Protein AF-A0A9N9KXR9-F1 (afdb_monomer_lite)

InterPro domains:
  IPR001754 Orotidine 5'-phosphate decarboxylase domain [PF00215] (67-258)
  IPR011060 Ribulose-phosphate binding barrel [SSF51366] (65-223)
  IPR013785 Aldolase-type TIM barrel [G3DSA:3.20.20.70] (59-264)
  IPR014732 Orotidine 5'-phosphate decarboxylase [PTHR32119] (66-262)
  IPR018089 Orotidine 5'-phosphate decarboxylase, active site [PS00156] (82-95)

Sequence (272 aa):
MNDNRYSKRQKPTKVAQFLCNRRNIGSKITTKSWKANTQASNICDVRLYVPSPRIVLSWIGFPHTGTGAKLAAITHRHHLLIFEDRKFADIGFTVQLQYAGGDYRIVQWAHIINVHVLPGPDVIRALKETADSWKNSGGSKTVENITPEPSMAHIAEPPSERAALLLAQMSSSGNFLDAAYTKKCVPIGRKYRDFVMGFIALEPQNSEPDDSFLVMTPGCSLTPEESLDKSEVVPGMNDALGQQYVSPQELILRGCDISLLGQEFAMLRTLE

Foldseek 3Di:
DPDPPPPDLDDFALQLVLVVVLPPDPDDDDDDDDDDDDDDPFWDFQQEFADAVVPVPDFALDLQPTPLNVLQQVCQQVVHAYEHAPAAEDAQVVLLCVCCHDSCRVLQHHQEYEYECNVHLNNVVSNQVSNVVCVVVVHVPSNVPDDHDPVCVPRDGRDSHHAYAYAQDAQFPPDPNDPVNNVVVLVSCVVPSNHHQAYADLADPDDDPSDDHAYEYEQEEDQLSPDPVSDPDHAQDQDPRRGHHHYPVVSVVRVHAKYDYPSGGIIGGGDD

Radius of gyration: 19.01 Å; chains: 1; bounding box: 52×54×51 Å

Organism: NCBI:txid746836

Secondary structure (DSSP, 8-state):
--------PPPPPHHHHHHHHGGG-------S-----------EEE-EE---TTT-TT----TTTSHHHHHHHHHHHHT-EEEEEEEE-S-HHHHHHHHHSTTT-GGGT-SEEEE--TT-THHHHHHHHHHHHHHHTTTTTTTTT-PPPGGGTTSPPPPS--EEEEE---SBTT-S--HHHHHHHHHHHHHTTTTEEEEE-SS----STT---EEEEEEE---TTT-TT--S--TT-B-TTSBB-B-HHHHHHHT-SEEEETTTEEEEPPP-

pLDDT: mean 75.49, std 21.9, range [23.75, 98.5]

Structure (mmCIF, N/CA/C/O backbone):
data_AF-A0A9N9KXR9-F1
#
_entry.id   AF-A0A9N9KXR9-F1
#
loop_
_atom_site.group_PDB
_atom_site.id
_atom_site.type_symbol
_atom_site.label_atom_id
_atom_site.label_alt_id
_atom_site.label_comp_id
_atom_site.label_asym_id
_atom_site.label_entity_id
_atom_site.label_seq_id
_atom_site.pdbx_PDB_ins_code
_atom_site.Cartn_x
_atom_site.Cartn_y
_atom_site.Cartn_z
_atom_site.occupancy
_atom_site.B_iso_or_equiv
_atom_site.auth_seq_id
_atom_site.auth_comp_id
_atom_site.auth_asym_id
_atom_site.auth_atom_id
_atom_site.pdbx_PDB_model_num
ATOM 1 N N . MET A 1 1 ? -27.588 -33.779 -9.909 1.00 33.28 1 MET A N 1
ATOM 2 C CA . MET A 1 1 ? -26.384 -33.082 -10.408 1.00 33.28 1 MET A CA 1
ATOM 3 C C . MET A 1 1 ? -25.814 -32.288 -9.246 1.00 33.28 1 MET A C 1
ATOM 5 O O . MET A 1 1 ? -26.412 -31.295 -8.862 1.00 33.28 1 MET A O 1
ATOM 9 N N . ASN A 1 2 ? -24.754 -32.802 -8.613 1.00 29.12 2 ASN A N 1
ATOM 10 C CA . ASN A 1 2 ? -24.060 -32.115 -7.522 1.00 29.12 2 ASN A CA 1
ATOM 11 C C . ASN A 1 2 ? -23.331 -30.910 -8.107 1.00 29.12 2 ASN A C 1
ATOM 13 O O . ASN A 1 2 ? -22.310 -31.051 -8.777 1.00 29.12 2 ASN A O 1
ATOM 17 N N . ASP A 1 3 ? -23.913 -29.740 -7.892 1.00 31.48 3 ASP A N 1
ATOM 18 C CA . ASP A 1 3 ? -23.381 -28.476 -8.354 1.00 31.48 3 ASP A CA 1
ATOM 19 C C . ASP A 1 3 ? -22.222 -28.077 -7.438 1.00 31.48 3 ASP A C 1
ATOM 21 O O . ASP A 1 3 ? -22.405 -27.616 -6.310 1.00 31.48 3 ASP A O 1
ATOM 25 N N . ASN A 1 4 ? -21.008 -28.359 -7.904 1.00 31.89 4 ASN A N 1
ATOM 26 C CA . ASN A 1 4 ? -19.744 -28.109 -7.225 1.00 31.89 4 ASN A CA 1
ATOM 27 C C . ASN A 1 4 ? -19.425 -26.597 -7.247 1.00 31.89 4 ASN A C 1
ATOM 29 O O . ASN A 1 4 ? -18.419 -26.158 -7.802 1.00 31.89 4 ASN A O 1
ATOM 33 N N . ARG A 1 5 ? -20.326 -25.786 -6.676 1.00 30.73 5 ARG A N 1
ATOM 34 C CA . ARG A 1 5 ? -20.280 -24.314 -6.650 1.00 30.73 5 ARG A CA 1
ATOM 35 C C . ARG A 1 5 ? -19.343 -23.730 -5.590 1.00 30.73 5 ARG A C 1
ATOM 37 O O . ARG A 1 5 ? -19.213 -22.513 -5.510 1.00 30.73 5 ARG A O 1
ATOM 44 N N . TYR A 1 6 ? -18.590 -24.558 -4.862 1.00 33.91 6 TYR A N 1
ATOM 45 C CA . TYR A 1 6 ? -17.398 -24.117 -4.123 1.00 33.91 6 TYR A CA 1
ATOM 46 C C . TYR A 1 6 ? -16.217 -23.909 -5.089 1.00 33.91 6 TYR A C 1
ATOM 48 O O . TYR A 1 6 ? -15.132 -24.475 -4.955 1.00 33.91 6 TYR A O 1
ATOM 56 N N . SER A 1 7 ? -16.450 -23.091 -6.113 1.00 36.97 7 SER A N 1
ATOM 57 C CA . SER A 1 7 ? -15.444 -22.623 -7.053 1.00 36.97 7 SER A CA 1
ATOM 58 C C . SER A 1 7 ? -14.455 -21.725 -6.308 1.00 36.97 7 SER A C 1
ATOM 60 O O . SER A 1 7 ? -14.731 -20.555 -6.067 1.00 36.97 7 SER A O 1
ATOM 62 N N . LYS A 1 8 ? -13.316 -22.309 -5.918 1.00 43.66 8 LYS A N 1
ATOM 63 C CA . LYS A 1 8 ? -12.005 -21.671 -5.701 1.00 43.66 8 LYS A CA 1
ATOM 64 C C . LYS A 1 8 ? -12.072 -20.196 -5.269 1.00 43.66 8 LYS A C 1
ATOM 66 O O . LYS A 1 8 ? -11.848 -19.311 -6.092 1.00 43.66 8 LYS A O 1
ATOM 71 N N . ARG A 1 9 ? -12.283 -19.924 -3.972 1.00 53.69 9 ARG A N 1
ATOM 72 C CA . ARG A 1 9 ? -11.920 -18.612 -3.402 1.00 53.69 9 ARG A CA 1
ATOM 73 C C . ARG A 1 9 ? -10.486 -18.295 -3.833 1.00 53.69 9 ARG A C 1
ATOM 75 O O . ARG A 1 9 ? -9.580 -19.098 -3.581 1.00 53.69 9 ARG A O 1
ATOM 82 N N . GLN A 1 10 ? -10.289 -17.181 -4.536 1.00 58.97 10 GLN A N 1
ATOM 83 C CA . GLN A 1 10 ? -8.954 -16.756 -4.936 1.00 58.97 10 GLN A CA 1
ATOM 84 C C . GLN A 1 10 ? -8.157 -16.485 -3.660 1.00 58.97 10 GLN A C 1
ATOM 86 O O . GLN A 1 10 ? -8.618 -15.782 -2.766 1.00 58.97 10 GLN A O 1
ATOM 91 N N . LYS A 1 11 ? -6.998 -17.133 -3.529 1.00 68.69 11 LYS A N 1
ATOM 92 C CA . LYS A 1 11 ? -6.201 -17.037 -2.305 1.00 68.69 11 LYS A CA 1
ATOM 93 C C . LYS A 1 11 ? -5.633 -15.612 -2.172 1.00 68.69 11 LYS A C 1
ATOM 95 O O . LYS A 1 11 ? -5.253 -15.052 -3.203 1.00 68.69 11 LYS A O 1
ATOM 100 N N . PRO A 1 12 ? -5.506 -15.062 -0.946 1.00 80.19 12 PRO A N 1
ATOM 101 C CA . PRO A 1 12 ? -4.832 -13.783 -0.718 1.00 80.19 12 PRO A CA 1
ATOM 102 C C . PRO A 1 12 ? -3.423 -13.778 -1.320 1.00 80.19 12 PRO A C 1
ATOM 104 O O . PRO A 1 12 ? -2.837 -14.848 -1.522 1.00 80.19 12 PRO A O 1
ATOM 107 N N . THR A 1 13 ? -2.841 -12.601 -1.556 1.00 84.31 13 THR A N 1
ATOM 108 C CA . THR A 1 13 ? -1.445 -12.510 -2.018 1.00 84.31 13 THR A CA 1
ATOM 109 C C . THR A 1 13 ? -0.512 -13.245 -1.051 1.00 84.31 13 THR A C 1
ATOM 111 O O . THR A 1 13 ? -0.788 -13.345 0.145 1.00 84.31 13 THR A O 1
ATOM 114 N N . LYS A 1 14 ? 0.625 -13.760 -1.530 1.00 87.12 14 LYS A N 1
ATOM 115 C CA . LYS A 1 14 ? 1.598 -14.434 -0.648 1.00 87.12 14 LYS A CA 1
ATOM 116 C C . LYS A 1 14 ? 2.099 -13.524 0.477 1.00 87.12 14 LYS A C 1
ATOM 118 O O . LYS A 1 14 ? 2.344 -14.001 1.578 1.00 87.12 14 LYS A O 1
ATOM 123 N N . VAL A 1 15 ? 2.192 -12.221 0.211 1.00 87.00 15 VAL A N 1
ATOM 124 C CA . VAL A 1 15 ? 2.543 -11.207 1.212 1.00 87.00 15 VAL A CA 1
ATOM 125 C C . VAL A 1 15 ? 1.454 -11.101 2.290 1.00 87.00 15 VAL A C 1
ATOM 127 O O . VAL A 1 15 ? 1.770 -11.140 3.476 1.00 87.00 15 VAL A O 1
ATOM 130 N N . ALA A 1 16 ? 0.170 -11.072 1.908 1.00 84.44 16 ALA A N 1
ATOM 131 C CA . ALA A 1 16 ? -0.942 -11.114 2.862 1.00 84.44 16 ALA A CA 1
ATOM 132 C C . ALA A 1 16 ? -0.975 -12.429 3.655 1.00 84.44 16 ALA A C 1
ATOM 134 O O . ALA A 1 16 ? -1.121 -12.419 4.872 1.00 84.44 16 ALA A O 1
ATOM 135 N N . GLN A 1 17 ? -0.775 -13.567 2.985 1.00 81.94 17 GLN A N 1
ATOM 136 C CA . GLN A 1 17 ? -0.701 -14.871 3.645 1.00 81.94 17 GLN A CA 1
ATOM 137 C C . GLN A 1 17 ? 0.439 -14.925 4.661 1.00 81.94 17 GLN A C 1
ATOM 139 O O . GLN A 1 17 ? 0.252 -15.475 5.738 1.00 81.94 17 GLN A O 1
ATOM 144 N N . PHE A 1 18 ? 1.602 -14.346 4.352 1.00 80.69 18 PHE A N 1
ATOM 145 C CA . PHE A 1 18 ? 2.726 -14.278 5.283 1.00 80.69 18 PHE A CA 1
ATOM 146 C C . PHE A 1 18 ? 2.371 -13.498 6.554 1.00 80.69 18 PHE A C 1
ATOM 148 O O . PHE A 1 18 ? 2.666 -13.967 7.654 1.00 80.69 18 PHE A O 1
ATOM 155 N N . LEU A 1 19 ? 1.679 -12.360 6.415 1.00 76.31 19 LEU A N 1
ATOM 156 C CA . LEU A 1 19 ? 1.159 -11.602 7.558 1.00 76.31 19 LEU A CA 1
ATOM 157 C C . LEU A 1 19 ? 0.150 -12.421 8.375 1.00 76.31 19 LEU A C 1
ATOM 159 O O . LEU A 1 19 ? 0.229 -12.445 9.599 1.00 76.31 19 LEU A O 1
ATOM 163 N N . CYS A 1 20 ? -0.766 -13.137 7.717 1.00 71.44 20 CYS A N 1
ATOM 164 C CA . CYS A 1 20 ? -1.812 -13.904 8.398 1.00 71.44 20 CYS A CA 1
ATOM 165 C C . CYS A 1 20 ? -1.325 -15.231 9.014 1.00 71.44 20 CYS A C 1
ATOM 167 O O . CYS A 1 20 ? -1.850 -15.654 10.041 1.00 71.44 20 CYS A O 1
ATOM 169 N N . ASN A 1 21 ? -0.347 -15.914 8.414 1.00 64.06 21 ASN A N 1
ATOM 170 C CA . ASN A 1 21 ? 0.103 -17.250 8.838 1.00 64.06 21 ASN A CA 1
ATOM 171 C C . ASN A 1 21 ? 1.007 -17.221 10.082 1.00 64.06 21 ASN A C 1
ATOM 173 O O . ASN A 1 21 ? 1.241 -18.256 10.702 1.00 64.06 21 ASN A O 1
ATOM 177 N N . ARG A 1 22 ? 1.480 -16.041 10.495 1.00 56.81 22 ARG A N 1
ATOM 178 C CA . ARG A 1 22 ? 2.256 -15.834 11.731 1.00 56.81 22 ARG A CA 1
ATOM 179 C C . ARG A 1 22 ? 1.450 -15.994 13.025 1.00 56.81 22 ARG A C 1
ATOM 181 O O . ARG A 1 22 ? 2.042 -15.936 14.097 1.00 56.81 22 ARG A O 1
ATOM 188 N N . ARG A 1 23 ? 0.154 -16.312 12.922 1.00 49.25 23 ARG A N 1
ATOM 189 C CA . ARG A 1 23 ? -0.760 -16.703 14.014 1.00 49.25 23 ARG A CA 1
ATOM 190 C C . ARG A 1 23 ? -0.261 -17.838 14.929 1.00 49.25 23 ARG A C 1
ATOM 192 O O . ARG A 1 23 ? -0.865 -18.045 15.968 1.00 49.25 23 ARG A O 1
ATOM 199 N N . ASN A 1 24 ? 0.805 -18.566 14.572 1.00 30.12 24 ASN A N 1
ATOM 200 C CA . ASN A 1 24 ? 1.243 -19.778 15.285 1.00 30.12 24 ASN A CA 1
ATOM 201 C C . ASN A 1 24 ? 2.694 -19.787 15.803 1.00 30.12 24 ASN A C 1
ATOM 203 O O . ASN A 1 24 ? 3.174 -20.842 16.211 1.00 30.12 24 ASN A O 1
ATOM 207 N N . ILE A 1 25 ? 3.412 -18.658 15.838 1.00 30.09 25 ILE A N 1
ATOM 208 C CA . ILE A 1 25 ? 4.734 -18.623 16.492 1.00 30.09 25 ILE A CA 1
ATOM 209 C C . ILE A 1 25 ? 4.581 -18.010 17.882 1.00 30.09 25 ILE A C 1
ATOM 211 O O . ILE A 1 25 ? 4.810 -16.824 18.111 1.00 30.09 25 ILE A O 1
ATOM 215 N N . GLY A 1 26 ? 4.193 -18.859 18.831 1.00 29.39 26 GLY A N 1
ATOM 216 C CA . GLY A 1 26 ? 4.453 -18.606 20.237 1.00 29.39 26 GLY A CA 1
ATOM 217 C C . GLY A 1 26 ? 5.958 -18.637 20.479 1.00 29.39 26 GLY A C 1
ATOM 218 O O . GLY A 1 26 ? 6.524 -19.701 20.689 1.00 29.39 26 GLY A O 1
ATOM 219 N N . SER A 1 27 ? 6.623 -17.484 20.460 1.00 24.58 27 SER A N 1
ATOM 220 C CA . SER A 1 27 ? 7.938 -17.341 21.091 1.00 24.58 27 SER A CA 1
ATOM 221 C C . SER A 1 27 ? 8.307 -15.876 21.290 1.00 24.58 27 SER A C 1
ATOM 223 O O . SER A 1 27 ? 8.459 -15.124 20.330 1.00 24.58 27 SER A O 1
ATOM 225 N N . LYS A 1 28 ? 8.481 -15.526 22.570 1.00 26.66 28 LYS A N 1
ATOM 226 C CA . LYS A 1 28 ? 9.174 -14.354 23.120 1.00 26.66 28 LYS A CA 1
ATOM 227 C C . LYS A 1 28 ? 10.091 -13.655 22.116 1.00 26.66 28 LYS A C 1
ATOM 229 O O . LYS A 1 28 ? 11.198 -14.111 21.843 1.00 26.66 28 LYS A O 1
ATOM 234 N N . ILE A 1 29 ? 9.668 -12.479 21.682 1.00 27.25 29 ILE A N 1
ATOM 235 C CA . ILE A 1 29 ? 10.565 -11.465 21.154 1.00 27.25 29 ILE A CA 1
ATOM 236 C C . ILE A 1 29 ? 10.857 -10.524 22.314 1.00 27.25 29 ILE A C 1
ATOM 238 O O . ILE A 1 29 ? 10.040 -9.704 22.712 1.00 27.25 29 ILE A O 1
ATOM 242 N N . THR A 1 30 ? 12.029 -10.707 22.907 1.00 23.75 30 THR A N 1
ATOM 243 C CA . THR A 1 30 ? 12.622 -9.740 23.820 1.00 23.75 30 THR A CA 1
ATOM 244 C C . THR A 1 30 ? 13.102 -8.539 23.012 1.00 23.75 30 THR A C 1
ATOM 246 O O . THR A 1 30 ? 14.185 -8.578 22.431 1.00 23.75 30 THR A O 1
ATOM 249 N N . THR A 1 31 ? 12.339 -7.455 23.011 1.00 25.94 31 THR A N 1
ATOM 250 C CA . THR A 1 31 ? 12.925 -6.114 23.043 1.00 25.94 31 THR A CA 1
ATOM 251 C C . THR A 1 31 ? 12.955 -5.700 24.511 1.00 25.94 31 THR A C 1
ATOM 253 O O . THR A 1 31 ? 11.987 -5.868 25.254 1.00 25.94 31 THR A O 1
ATOM 256 N N . LYS A 1 32 ? 14.128 -5.287 25.003 1.00 24.00 32 LYS A N 1
ATOM 257 C CA . LYS A 1 32 ? 14.244 -4.740 26.358 1.00 24.00 32 LYS A CA 1
ATOM 258 C C . LYS A 1 32 ? 13.253 -3.571 26.478 1.00 24.00 32 LYS A C 1
ATOM 260 O O . LYS A 1 32 ? 13.214 -2.734 25.587 1.00 24.00 32 LYS A O 1
ATOM 265 N N . SER A 1 33 ? 12.509 -3.597 27.589 1.00 25.33 33 SER A N 1
ATOM 266 C CA . SER A 1 33 ? 11.475 -2.674 28.089 1.00 25.33 33 SER A CA 1
ATOM 267 C C . SER A 1 33 ? 10.096 -2.672 27.409 1.00 25.33 33 SER A C 1
ATOM 269 O O . SER A 1 33 ? 9.738 -1.725 26.725 1.00 25.33 33 SER A O 1
ATOM 271 N N . TRP A 1 34 ? 9.259 -3.653 27.773 1.00 27.83 34 TRP A N 1
ATOM 272 C CA . TRP A 1 34 ? 7.837 -3.416 28.063 1.00 27.83 34 TRP A CA 1
ATOM 273 C C . TRP A 1 34 ? 7.504 -4.093 29.405 1.00 27.83 34 TRP A C 1
ATOM 275 O O . TRP A 1 34 ? 7.413 -5.315 29.514 1.00 27.83 34 TRP A O 1
ATOM 285 N N . LYS A 1 35 ? 7.439 -3.293 30.472 1.00 25.34 35 LYS A N 1
ATOM 286 C CA . LYS A 1 35 ? 6.770 -3.641 31.731 1.00 25.34 35 LYS A CA 1
ATOM 287 C C . LYS A 1 35 ? 5.792 -2.509 32.013 1.00 25.34 35 LYS A C 1
ATOM 289 O O . LYS A 1 35 ? 6.131 -1.567 32.720 1.00 25.34 35 LYS A O 1
ATOM 294 N N . ALA A 1 36 ? 4.600 -2.618 31.450 1.00 26.41 36 ALA A N 1
ATOM 295 C CA . ALA A 1 36 ? 3.418 -1.960 31.970 1.00 26.41 36 ALA A CA 1
ATOM 296 C C . ALA A 1 36 ? 2.324 -3.025 32.054 1.00 26.41 36 ALA A C 1
ATOM 298 O O . ALA A 1 36 ? 2.195 -3.903 31.207 1.00 26.41 36 ALA A O 1
ATOM 299 N N . ASN A 1 37 ? 1.679 -3.039 33.202 1.00 28.22 37 ASN A N 1
ATOM 300 C CA . ASN A 1 37 ? 0.953 -4.151 33.768 1.00 28.22 37 ASN A CA 1
ATOM 301 C C . ASN A 1 37 ? -0.518 -4.051 33.352 1.00 28.22 37 ASN A C 1
ATOM 303 O O . ASN A 1 37 ? -1.258 -3.365 34.041 1.00 28.22 37 ASN A O 1
ATOM 307 N N . THR A 1 38 ? -0.942 -4.714 32.273 1.00 26.80 38 THR A N 1
ATOM 308 C CA . THR A 1 38 ? -2.368 -4.951 31.971 1.00 26.80 38 THR A CA 1
ATOM 309 C C . THR A 1 38 ? -2.540 -6.103 30.975 1.00 26.80 38 THR A C 1
ATOM 311 O O . THR A 1 38 ? -1.747 -6.305 30.060 1.00 26.80 38 THR A O 1
ATOM 314 N N . GLN A 1 39 ? -3.576 -6.907 31.203 1.00 27.64 39 GLN A N 1
ATOM 315 C CA . GLN A 1 39 ? -3.948 -8.115 30.466 1.00 27.64 39 GLN A CA 1
ATOM 316 C C . GLN A 1 39 ? -4.241 -7.848 28.974 1.00 27.64 39 GLN A C 1
ATOM 318 O O . GLN A 1 39 ? -5.386 -7.636 28.594 1.00 27.64 39 GLN A O 1
ATOM 323 N N . ALA A 1 40 ? -3.228 -7.923 28.112 1.00 31.33 40 ALA A N 1
ATOM 324 C CA . ALA A 1 40 ? -3.404 -8.020 26.661 1.00 31.33 40 ALA A CA 1
ATOM 325 C C . ALA A 1 40 ? -2.569 -9.192 26.124 1.00 31.33 40 ALA A C 1
ATOM 327 O O . ALA A 1 40 ? -1.539 -9.020 25.481 1.00 31.33 40 ALA A O 1
ATOM 328 N N . SER A 1 41 ? -3.001 -10.418 26.423 1.00 27.64 41 SER A N 1
ATOM 329 C CA . SER A 1 41 ? -2.358 -11.659 25.958 1.00 27.64 41 SER A CA 1
ATOM 330 C C . SER A 1 41 ? -2.500 -11.911 24.448 1.00 27.64 41 SER A C 1
ATOM 332 O O . SER A 1 41 ? -1.951 -12.888 23.946 1.00 27.64 41 SER A O 1
ATOM 334 N N . ASN A 1 42 ? -3.209 -11.038 23.726 1.00 30.97 42 ASN A N 1
ATOM 335 C CA . ASN A 1 42 ? -3.671 -11.263 22.358 1.00 30.97 42 ASN A CA 1
ATOM 336 C C . ASN A 1 42 ? -3.265 -10.101 21.428 1.00 30.97 42 ASN A C 1
ATOM 338 O O . ASN A 1 42 ? -4.101 -9.585 20.695 1.00 30.97 42 ASN A O 1
ATOM 342 N N . ILE A 1 43 ? -2.008 -9.650 21.438 1.00 35.97 43 ILE A N 1
ATOM 343 C CA . ILE A 1 43 ? -1.484 -8.720 20.418 1.00 35.97 43 ILE A CA 1
ATOM 344 C C . ILE A 1 43 ? -0.376 -9.441 19.649 1.00 35.97 43 ILE A C 1
ATOM 346 O O . ILE A 1 43 ? 0.641 -9.823 20.229 1.00 35.97 43 ILE A O 1
ATOM 350 N N . CYS A 1 44 ? -0.573 -9.649 18.345 1.00 36.06 44 CYS A N 1
ATOM 351 C CA . CYS A 1 44 ? 0.488 -10.123 17.462 1.00 36.06 44 CYS A CA 1
ATOM 352 C C . CYS A 1 44 ? 1.307 -8.928 16.961 1.00 36.06 44 CYS A C 1
ATOM 354 O O . CYS A 1 44 ? 0.794 -8.046 16.275 1.00 36.06 44 CYS A O 1
ATOM 356 N N . ASP A 1 45 ? 2.597 -8.926 17.284 1.00 41.03 45 ASP A N 1
ATOM 357 C CA . ASP A 1 45 ? 3.560 -7.951 16.779 1.00 41.03 45 ASP A CA 1
ATOM 358 C C . ASP A 1 45 ? 3.865 -8.254 15.299 1.00 41.03 45 ASP A C 1
ATOM 360 O O . ASP A 1 45 ? 4.581 -9.210 14.972 1.00 41.03 45 ASP A O 1
ATOM 364 N N . VAL A 1 46 ? 3.285 -7.477 14.375 1.00 46.50 46 VAL A N 1
ATOM 365 C CA . VAL A 1 46 ? 3.797 -7.432 13.001 1.00 46.50 46 VAL A CA 1
ATOM 366 C C . VAL A 1 46 ? 4.935 -6.458 13.014 1.00 46.50 46 VAL A C 1
ATOM 368 O O . VAL A 1 46 ? 4.730 -5.249 12.996 1.00 46.50 46 VAL A O 1
ATOM 371 N N . ARG A 1 47 ? 6.151 -6.982 12.930 1.00 52.12 47 ARG A N 1
ATOM 372 C CA . ARG A 1 47 ? 7.298 -6.113 12.711 1.00 52.12 47 ARG A CA 1
ATOM 373 C C . ARG A 1 47 ? 7.335 -5.744 11.227 1.00 52.12 47 ARG A C 1
ATOM 375 O O . ARG A 1 47 ? 8.020 -6.360 10.408 1.00 52.12 47 ARG A O 1
ATOM 382 N N . LEU A 1 48 ? 6.467 -4.798 10.894 1.00 52.06 48 LEU A N 1
ATOM 383 C CA . LEU A 1 48 ? 6.426 -4.070 9.648 1.00 52.06 48 LEU A CA 1
ATOM 384 C C . LEU A 1 48 ? 7.348 -2.875 9.822 1.00 52.06 48 LEU A C 1
ATOM 386 O O . LEU A 1 48 ? 7.082 -2.010 10.649 1.00 52.06 48 LEU A O 1
ATOM 390 N N . TYR A 1 49 ? 8.437 -2.837 9.066 1.00 56.84 49 TYR A N 1
ATOM 391 C CA . TYR A 1 49 ? 9.270 -1.643 9.044 1.00 56.84 49 TYR A CA 1
ATOM 392 C C . TYR A 1 49 ? 8.705 -0.689 7.996 1.00 56.84 49 TYR A C 1
ATOM 394 O O . TYR A 1 49 ? 8.577 -1.082 6.832 1.00 56.84 49 TYR A O 1
ATOM 402 N N . VAL A 1 50 ? 8.361 0.530 8.416 1.00 53.56 50 VAL A N 1
ATOM 403 C CA . VAL A 1 50 ? 7.846 1.591 7.541 1.00 53.56 50 VAL A CA 1
ATOM 404 C C . VAL A 1 50 ? 8.901 2.686 7.392 1.00 53.56 50 VAL A C 1
ATOM 406 O O . VAL A 1 50 ? 8.803 3.739 8.014 1.00 53.56 50 VAL A O 1
ATOM 409 N N . PRO A 1 51 ? 9.978 2.464 6.620 1.00 53.44 51 PRO A N 1
ATOM 410 C CA . PRO A 1 51 ? 10.886 3.555 6.322 1.00 53.44 51 PRO A CA 1
ATOM 411 C C . PRO A 1 51 ? 10.173 4.568 5.428 1.00 53.44 51 PRO A C 1
ATOM 413 O O . PRO A 1 51 ? 9.393 4.202 4.557 1.00 53.44 51 PRO A O 1
ATOM 416 N N . SER A 1 52 ? 10.506 5.843 5.595 1.00 54.19 52 SER A N 1
ATOM 417 C CA . SER A 1 52 ? 10.341 6.828 4.531 1.00 54.19 52 SER A CA 1
ATOM 418 C C . SER A 1 52 ? 11.739 7.247 4.084 1.00 54.19 52 SER A C 1
ATOM 420 O O . SER A 1 52 ? 12.372 8.089 4.726 1.00 54.19 52 SER A O 1
ATOM 422 N N . PRO A 1 53 ? 12.286 6.668 3.003 1.00 55.00 53 PRO A N 1
ATOM 423 C CA . PRO A 1 53 ? 13.652 6.925 2.565 1.00 55.00 53 PRO A CA 1
ATOM 424 C C . PRO A 1 53 ? 13.852 8.378 2.111 1.00 55.00 53 PRO A C 1
ATOM 426 O O . PRO A 1 53 ? 14.984 8.843 2.035 1.00 55.00 53 PRO A O 1
ATOM 429 N N . ARG A 1 54 ? 12.762 9.123 1.869 1.00 55.53 54 ARG A N 1
ATOM 430 C CA . ARG A 1 54 ? 12.792 10.579 1.650 1.00 55.53 54 ARG A CA 1
ATOM 431 C C . ARG A 1 54 ? 13.160 11.375 2.905 1.00 55.53 54 ARG A C 1
ATOM 433 O O . ARG A 1 54 ? 13.665 12.481 2.771 1.00 55.53 54 ARG A O 1
ATOM 440 N N . ILE A 1 55 ? 12.904 10.832 4.093 1.00 59.09 55 ILE A N 1
ATOM 441 C CA . ILE A 1 55 ? 13.206 11.466 5.386 1.00 59.09 55 ILE A CA 1
ATOM 442 C C . ILE A 1 55 ? 14.581 11.005 5.906 1.00 59.09 55 ILE A C 1
ATOM 444 O O . ILE A 1 55 ? 15.222 11.695 6.697 1.00 59.09 55 ILE A O 1
ATOM 448 N N . VAL A 1 56 ? 15.096 9.873 5.409 1.00 63.16 56 VAL A N 1
ATOM 449 C CA . VAL A 1 56 ? 16.440 9.381 5.740 1.00 63.16 56 VAL A CA 1
ATOM 450 C C . VAL A 1 56 ? 17.502 10.242 5.046 1.00 63.16 56 VAL A C 1
ATOM 452 O O . VAL A 1 56 ? 17.859 10.010 3.892 1.00 63.16 56 VAL A O 1
ATOM 455 N N . LEU A 1 57 ? 18.052 11.213 5.781 1.00 60.56 57 LEU A N 1
ATOM 456 C CA . LEU A 1 57 ? 19.079 12.154 5.301 1.00 60.56 57 LEU A CA 1
ATOM 457 C C . LEU A 1 57 ? 20.349 11.477 4.750 1.00 60.56 57 LEU A C 1
ATOM 459 O O . LEU A 1 57 ? 21.067 12.071 3.953 1.00 60.56 57 LEU A O 1
ATOM 463 N N . SER A 1 58 ? 20.634 10.239 5.160 1.00 77.25 58 SER A N 1
ATOM 464 C CA . SER A 1 58 ? 21.829 9.472 4.786 1.00 77.25 58 SER A CA 1
ATOM 465 C C . SER A 1 58 ? 21.509 8.226 3.948 1.00 77.25 58 SER A C 1
ATOM 467 O O . SER A 1 58 ? 22.151 7.182 4.097 1.00 77.25 58 SER A O 1
ATOM 469 N N . TRP A 1 59 ? 20.504 8.296 3.064 1.00 80.88 59 TRP A N 1
ATOM 470 C CA . TRP A 1 59 ? 20.193 7.182 2.164 1.00 80.88 59 TRP A CA 1
ATOM 471 C C . TRP A 1 59 ? 21.346 6.907 1.190 1.00 80.88 59 TRP A C 1
ATOM 473 O O . TRP A 1 59 ? 21.726 7.757 0.388 1.00 80.88 59 TRP A O 1
ATOM 483 N N . ILE A 1 60 ? 21.877 5.682 1.220 1.00 83.94 60 ILE A N 1
ATOM 484 C CA . ILE A 1 60 ? 22.938 5.245 0.314 1.00 83.94 60 ILE A CA 1
ATOM 485 C C . ILE A 1 60 ? 22.312 4.421 -0.810 1.00 83.94 60 ILE A C 1
ATOM 487 O O . ILE A 1 60 ? 21.863 3.294 -0.592 1.00 83.94 60 ILE A O 1
ATOM 491 N N . GLY A 1 61 ? 22.333 4.966 -2.024 1.00 81.94 61 GLY A N 1
ATOM 492 C CA . GLY A 1 61 ? 21.713 4.394 -3.218 1.00 81.94 61 GLY A CA 1
ATOM 493 C C . GLY A 1 61 ? 22.541 3.337 -3.954 1.00 81.94 61 GLY A C 1
ATOM 494 O O . GLY A 1 61 ? 22.398 3.222 -5.169 1.00 81.94 61 GLY A O 1
ATOM 495 N N . PHE A 1 62 ? 23.385 2.537 -3.291 1.00 82.31 62 PHE A N 1
ATOM 496 C CA . PHE A 1 62 ? 24.094 1.421 -3.947 1.00 82.31 62 PHE A CA 1
ATOM 497 C C . PHE A 1 62 ? 23.239 0.134 -3.964 1.00 82.31 62 PHE A C 1
ATOM 499 O O . PHE A 1 62 ? 22.738 -0.256 -2.910 1.00 82.31 62 PHE A O 1
ATOM 506 N N . PRO A 1 63 ? 23.065 -0.566 -5.107 1.00 78.06 63 PRO A N 1
ATOM 507 C CA . PRO A 1 63 ? 22.120 -1.691 -5.216 1.00 78.06 63 PRO A CA 1
ATOM 508 C C . PRO A 1 63 ? 22.388 -2.869 -4.274 1.00 78.06 63 PRO A C 1
ATOM 510 O O . PRO A 1 63 ? 21.450 -3.508 -3.814 1.00 78.06 63 PRO A O 1
ATOM 513 N N . HIS A 1 64 ? 23.659 -3.152 -3.982 1.00 79.25 64 HIS A N 1
ATOM 514 C CA . HIS A 1 64 ? 24.061 -4.334 -3.209 1.00 79.25 64 HIS A CA 1
ATOM 515 C C . HIS A 1 64 ? 24.579 -4.004 -1.806 1.00 79.25 64 HIS A C 1
ATOM 517 O O . HIS A 1 64 ? 24.589 -4.863 -0.932 1.00 79.25 64 HIS A O 1
ATOM 523 N N . THR A 1 65 ? 25.007 -2.763 -1.578 1.00 80.75 65 THR A N 1
ATOM 524 C CA . THR A 1 65 ? 25.670 -2.334 -0.334 1.00 80.75 65 THR A CA 1
ATOM 525 C C . THR A 1 65 ? 25.002 -1.124 0.318 1.00 80.75 65 THR A C 1
ATOM 527 O O . THR A 1 65 ? 25.384 -0.718 1.418 1.00 80.75 65 THR A O 1
ATOM 530 N N . GLY A 1 66 ? 24.009 -0.539 -0.352 1.00 82.50 66 GLY A N 1
ATOM 531 C CA . GLY A 1 66 ? 23.277 0.633 0.102 1.00 82.50 66 GLY A CA 1
ATOM 532 C C . GLY A 1 66 ? 22.241 0.325 1.179 1.00 82.50 66 GLY A C 1
ATOM 533 O O . GLY A 1 66 ? 22.093 -0.811 1.636 1.00 82.50 66 GLY A O 1
ATOM 534 N N . THR A 1 67 ? 21.502 1.355 1.585 1.00 83.06 67 THR A N 1
ATOM 535 C CA . THR A 1 67 ? 20.534 1.269 2.687 1.00 83.06 67 THR A CA 1
ATOM 536 C C . THR A 1 67 ? 19.444 0.235 2.403 1.00 83.06 67 THR A C 1
ATOM 538 O O . THR A 1 67 ? 19.206 -0.631 3.240 1.00 83.06 67 THR A O 1
ATOM 541 N N . GLY A 1 68 ? 18.856 0.239 1.201 1.00 81.56 68 GLY A N 1
ATOM 542 C CA . GLY A 1 68 ? 17.828 -0.737 0.813 1.00 81.56 68 GLY A CA 1
ATOM 543 C C . GLY A 1 68 ? 18.309 -2.193 0.869 1.00 81.56 68 GLY A C 1
ATOM 544 O O . GLY A 1 68 ? 17.602 -3.056 1.382 1.00 81.56 68 GLY A O 1
ATOM 545 N N . ALA A 1 69 ? 19.543 -2.465 0.430 1.00 80.00 69 ALA A N 1
ATOM 546 C CA . ALA A 1 69 ? 20.127 -3.808 0.492 1.00 80.00 69 ALA A CA 1
ATOM 547 C C . ALA A 1 69 ? 20.333 -4.280 1.941 1.00 80.00 69 ALA A C 1
ATOM 549 O O . ALA A 1 69 ? 20.018 -5.421 2.282 1.00 80.00 69 ALA A O 1
ATOM 550 N N . LYS A 1 70 ? 20.810 -3.387 2.817 1.00 81.50 70 LYS A N 1
ATOM 551 C CA . LYS A 1 70 ? 20.966 -3.674 4.251 1.00 81.50 70 LYS A CA 1
ATOM 552 C C . LYS A 1 70 ? 19.619 -3.912 4.932 1.00 81.50 70 LYS A C 1
ATOM 554 O O . LYS A 1 70 ? 19.509 -4.845 5.722 1.00 81.50 70 LYS A O 1
ATOM 559 N N . LEU A 1 71 ? 18.599 -3.115 4.604 1.00 78.12 71 LEU A N 1
ATOM 560 C CA . LEU A 1 71 ? 17.237 -3.310 5.105 1.00 78.12 71 LEU A CA 1
ATOM 561 C C . LEU A 1 71 ? 16.688 -4.673 4.682 1.00 78.12 71 LEU A C 1
ATOM 563 O O . LEU A 1 71 ? 16.246 -5.430 5.540 1.00 78.12 71 LEU A O 1
ATOM 567 N N . ALA A 1 72 ? 16.810 -5.034 3.402 1.00 78.38 72 ALA A N 1
ATOM 568 C CA . ALA A 1 72 ? 16.394 -6.344 2.908 1.00 78.38 72 ALA A CA 1
ATOM 569 C C . ALA A 1 72 ? 17.095 -7.498 3.654 1.00 78.38 72 ALA A C 1
ATOM 571 O O . ALA A 1 72 ? 16.437 -8.455 4.059 1.00 78.38 72 ALA A O 1
ATOM 572 N N . ALA A 1 73 ? 18.402 -7.382 3.916 1.00 74.88 73 ALA A N 1
ATOM 573 C CA . ALA A 1 73 ? 19.161 -8.373 4.681 1.00 74.88 73 ALA A CA 1
ATOM 574 C C . ALA A 1 73 ? 18.692 -8.499 6.145 1.00 74.88 73 ALA A C 1
ATOM 576 O O . ALA A 1 73 ? 18.530 -9.610 6.652 1.00 74.88 73 ALA A O 1
ATOM 577 N N . ILE A 1 74 ? 18.447 -7.375 6.831 1.00 74.62 74 ILE A N 1
ATOM 578 C CA . ILE A 1 74 ? 17.918 -7.347 8.207 1.00 74.62 74 ILE A CA 1
ATOM 579 C C . ILE A 1 74 ? 16.523 -7.974 8.243 1.00 74.62 74 ILE A C 1
ATOM 581 O O . ILE A 1 74 ? 16.231 -8.811 9.094 1.00 74.62 74 ILE A O 1
ATOM 585 N N . THR A 1 75 ? 15.665 -7.600 7.300 1.00 73.94 75 THR A N 1
ATOM 586 C CA . THR A 1 75 ? 14.311 -8.131 7.181 1.00 73.94 75 THR A CA 1
ATOM 587 C C . THR A 1 75 ? 14.318 -9.628 6.926 1.00 73.94 75 THR A C 1
ATOM 589 O O . THR A 1 75 ? 13.553 -10.332 7.575 1.00 73.94 75 THR A O 1
ATOM 592 N N . HIS A 1 76 ? 15.189 -10.136 6.058 1.00 72.88 76 HIS A N 1
ATOM 593 C CA . HIS A 1 76 ? 15.316 -11.574 5.849 1.00 72.88 76 HIS A CA 1
ATOM 594 C C . HIS A 1 76 ? 15.755 -12.285 7.137 1.00 72.88 76 HIS A C 1
ATOM 596 O O . HIS A 1 76 ? 15.068 -13.196 7.591 1.00 72.88 76 HIS A O 1
ATOM 602 N N . ARG A 1 77 ? 16.801 -11.780 7.810 1.00 69.69 77 ARG A N 1
ATOM 603 C CA . ARG A 1 77 ? 17.301 -12.341 9.078 1.00 69.69 77 ARG A CA 1
ATOM 604 C C . ARG A 1 77 ? 16.249 -12.364 10.184 1.00 69.69 77 ARG A C 1
ATOM 606 O O . ARG A 1 77 ? 16.199 -13.305 10.962 1.00 69.69 77 ARG A O 1
ATOM 613 N N . HIS A 1 78 ? 15.430 -11.323 10.292 1.00 72.19 78 HIS A N 1
ATOM 614 C CA . HIS A 1 78 ? 14.413 -11.220 11.341 1.00 72.19 78 HIS A CA 1
ATOM 615 C C . HIS A 1 78 ? 13.024 -11.681 10.884 1.00 72.19 78 HIS A C 1
ATOM 617 O O . HIS A 1 78 ? 12.082 -11.632 11.677 1.00 72.19 78 HIS A O 1
ATOM 623 N N . HIS A 1 79 ? 12.924 -12.158 9.640 1.00 73.50 79 HIS A N 1
ATOM 624 C CA . HIS A 1 79 ? 11.719 -12.546 8.921 1.00 73.50 79 HIS A CA 1
ATOM 625 C C . HIS A 1 79 ? 10.603 -11.497 9.002 1.00 73.50 79 HIS A C 1
ATOM 627 O O . HIS A 1 79 ? 9.517 -11.758 9.527 1.00 73.50 79 HIS A O 1
ATOM 633 N N . LEU A 1 80 ? 10.894 -10.290 8.535 1.00 77.25 80 LEU A N 1
ATOM 634 C CA . LEU A 1 80 ? 9.984 -9.146 8.557 1.00 77.25 80 LEU A CA 1
ATOM 635 C C . LEU A 1 80 ? 9.363 -8.916 7.188 1.00 77.25 80 LEU A C 1
ATOM 637 O O . LEU A 1 80 ? 9.761 -9.529 6.203 1.00 77.25 80 LEU A O 1
ATOM 641 N N . LEU A 1 81 ? 8.408 -7.999 7.122 1.00 82.38 81 LEU A N 1
ATOM 642 C CA . LEU A 1 81 ? 8.059 -7.353 5.866 1.00 82.38 81 LEU A CA 1
ATOM 643 C C . LEU A 1 81 ? 8.403 -5.874 5.974 1.00 82.38 81 LEU A C 1
ATOM 645 O O . LEU A 1 81 ? 8.330 -5.277 7.047 1.00 82.38 81 LEU A O 1
ATOM 649 N N . ILE A 1 82 ? 8.778 -5.292 4.843 1.00 84.06 82 ILE A N 1
ATOM 650 C CA . ILE A 1 82 ? 9.009 -3.853 4.735 1.00 84.06 82 ILE A CA 1
ATOM 651 C C . ILE A 1 82 ? 7.847 -3.255 3.955 1.00 84.06 82 ILE A C 1
ATOM 653 O O . ILE A 1 82 ? 7.564 -3.718 2.846 1.00 84.06 82 ILE A O 1
ATOM 657 N N . PHE A 1 83 ? 7.204 -2.239 4.519 1.00 89.06 83 PHE A N 1
ATOM 658 C CA . PHE A 1 83 ? 6.193 -1.436 3.846 1.00 89.06 83 PHE A CA 1
ATOM 659 C C . PHE A 1 83 ? 6.761 -0.052 3.569 1.00 89.06 83 PHE A C 1
ATOM 661 O O . PHE A 1 83 ? 6.968 0.732 4.478 1.00 89.06 83 PHE A O 1
ATOM 668 N N . GLU A 1 84 ? 6.998 0.254 2.302 1.00 89.62 84 GLU A N 1
ATOM 669 C CA . GLU A 1 84 ? 7.342 1.607 1.887 1.00 89.62 84 GLU A CA 1
ATOM 670 C C . GLU A 1 84 ? 6.055 2.421 1.686 1.00 89.62 84 GLU A C 1
ATOM 672 O O . GLU A 1 84 ? 5.287 2.186 0.744 1.00 89.62 84 GLU A O 1
ATOM 677 N N . ASP A 1 85 ? 5.837 3.414 2.547 1.00 89.81 85 ASP A N 1
ATOM 678 C CA . ASP A 1 85 ? 4.685 4.321 2.506 1.00 89.81 85 ASP A CA 1
ATOM 679 C C . ASP A 1 85 ? 4.880 5.448 1.466 1.00 89.81 85 ASP A C 1
ATOM 681 O O . ASP A 1 85 ? 4.838 6.646 1.756 1.00 89.81 85 ASP A O 1
ATOM 685 N N . ARG A 1 86 ? 5.141 5.054 0.213 1.00 91.50 86 ARG A N 1
ATOM 686 C CA . ARG A 1 86 ? 5.500 5.974 -0.880 1.00 91.50 86 ARG A CA 1
ATOM 687 C C . ARG A 1 86 ? 4.326 6.799 -1.405 1.00 91.50 86 ARG A C 1
ATOM 689 O O . ARG A 1 86 ? 4.565 7.836 -2.033 1.00 91.50 86 ARG A O 1
ATOM 696 N N . LYS A 1 87 ? 3.094 6.321 -1.220 1.00 93.94 87 LYS A N 1
ATOM 697 C CA . LYS A 1 87 ? 1.840 6.878 -1.751 1.00 93.94 87 LYS A CA 1
ATOM 698 C C . LYS A 1 87 ? 1.967 7.256 -3.231 1.00 93.94 87 LYS A C 1
ATOM 700 O O . LYS A 1 87 ? 1.849 8.423 -3.597 1.00 93.94 87 LYS A O 1
ATOM 705 N N . PHE A 1 88 ? 2.268 6.282 -4.097 1.00 96.94 88 PHE A N 1
ATOM 706 C CA . PHE A 1 88 ? 2.375 6.531 -5.544 1.00 96.94 88 PHE A CA 1
ATOM 707 C C . PHE A 1 88 ? 1.091 7.186 -6.078 1.00 96.94 88 PHE A C 1
ATOM 709 O O . PHE A 1 88 ? -0.002 6.753 -5.731 1.00 96.94 88 PHE A O 1
ATOM 716 N N . ALA A 1 89 ? 1.212 8.222 -6.907 1.00 96.94 89 ALA A N 1
ATOM 717 C CA . ALA A 1 89 ? 0.066 9.008 -7.378 1.00 96.94 89 ALA A CA 1
ATOM 718 C C . ALA A 1 89 ? 0.330 9.653 -8.751 1.00 96.94 89 ALA A C 1
ATOM 720 O O . ALA A 1 89 ? -0.066 10.786 -8.998 1.00 96.94 89 ALA A O 1
ATOM 721 N N . ASP A 1 90 ? 1.033 8.938 -9.628 1.00 97.25 90 ASP A N 1
ATOM 722 C CA . ASP A 1 90 ? 1.416 9.412 -10.962 1.00 97.25 90 ASP A CA 1
ATOM 723 C C . ASP A 1 90 ? 0.926 8.435 -12.047 1.00 97.25 90 ASP A C 1
ATOM 725 O O . ASP A 1 90 ? 0.423 7.349 -11.743 1.00 97.25 90 ASP A O 1
ATOM 729 N N . ILE A 1 91 ? 1.066 8.803 -13.318 1.00 96.25 91 ILE A N 1
ATOM 730 C CA . ILE A 1 91 ? 0.724 7.935 -14.448 1.00 96.25 91 ILE A CA 1
ATOM 731 C C . ILE A 1 91 ? 1.650 6.713 -14.525 1.00 96.25 91 ILE A C 1
ATOM 733 O O . ILE A 1 91 ? 2.771 6.712 -14.012 1.00 96.25 91 ILE A O 1
ATOM 737 N N . GLY A 1 92 ? 1.180 5.670 -15.216 1.00 93.94 92 GLY A N 1
ATOM 738 C CA . GLY A 1 92 ? 1.805 4.345 -15.253 1.00 93.94 92 GLY A CA 1
ATOM 739 C C . GLY A 1 92 ? 3.318 4.356 -15.491 1.00 93.94 92 GLY A C 1
ATOM 740 O O . GLY A 1 92 ? 4.072 3.902 -14.639 1.00 93.94 92 GLY A O 1
ATOM 741 N N . PHE A 1 93 ? 3.787 4.911 -16.610 1.00 95.88 93 PHE A N 1
ATOM 742 C CA . PHE A 1 93 ? 5.220 4.893 -16.935 1.00 95.88 93 PHE A CA 1
ATOM 743 C C . PHE A 1 93 ? 6.076 5.606 -15.876 1.00 95.88 93 PHE A C 1
ATOM 745 O O . PHE A 1 93 ? 7.125 5.105 -15.468 1.00 95.88 93 PHE A O 1
ATOM 752 N N . THR A 1 94 ? 5.594 6.738 -15.362 1.00 97.06 94 THR A N 1
ATOM 753 C CA . THR A 1 94 ? 6.292 7.485 -14.316 1.00 97.06 94 THR A CA 1
ATOM 754 C C . THR A 1 94 ? 6.415 6.665 -13.035 1.00 97.06 94 THR A C 1
ATOM 756 O O . THR A 1 94 ? 7.504 6.599 -12.460 1.00 97.06 94 THR A O 1
ATOM 759 N N . VAL A 1 95 ? 5.351 5.982 -12.594 1.00 97.44 95 VAL A N 1
ATOM 760 C CA . VAL A 1 95 ? 5.437 5.143 -11.386 1.00 97.44 95 VAL A CA 1
ATOM 761 C C . VAL A 1 95 ? 6.346 3.927 -11.574 1.00 97.44 95 VAL A C 1
ATOM 763 O O . VAL A 1 95 ? 6.985 3.525 -10.607 1.00 97.44 95 VAL A O 1
ATOM 766 N N . GLN A 1 96 ? 6.500 3.390 -12.792 1.00 97.62 96 GLN A N 1
ATOM 767 C CA . GLN A 1 96 ? 7.489 2.330 -13.059 1.00 97.62 96 GLN A CA 1
ATOM 768 C C . GLN A 1 96 ? 8.909 2.831 -12.803 1.00 97.62 96 GLN A C 1
ATOM 770 O O . GLN A 1 96 ? 9.672 2.187 -12.082 1.00 97.62 96 GLN A O 1
ATOM 775 N N . LEU A 1 97 ? 9.250 4.009 -13.335 1.00 96.56 97 LEU A N 1
ATOM 776 C CA . LEU A 1 97 ? 10.560 4.624 -13.120 1.00 96.56 97 LEU A CA 1
ATOM 777 C C . LEU A 1 97 ? 10.794 4.957 -11.643 1.00 96.56 97 LEU A C 1
ATOM 779 O O . LEU A 1 97 ? 11.879 4.707 -11.122 1.00 96.56 97 LEU A O 1
ATOM 783 N N . GLN A 1 98 ? 9.775 5.470 -10.949 1.00 94.62 98 GLN A N 1
ATOM 784 C CA . GLN A 1 98 ? 9.856 5.778 -9.519 1.00 94.62 98 GLN A CA 1
ATOM 785 C C . GLN A 1 98 ? 9.995 4.518 -8.647 1.00 94.62 98 GLN A C 1
ATOM 787 O O . GLN A 1 98 ? 10.640 4.573 -7.601 1.00 94.62 98 GLN A O 1
ATOM 792 N N . TYR A 1 99 ? 9.379 3.402 -9.044 1.00 96.75 99 TYR A N 1
ATOM 793 C CA . TYR A 1 99 ? 9.382 2.157 -8.276 1.00 96.75 99 TYR A CA 1
ATOM 794 C C . TYR A 1 99 ? 10.641 1.312 -8.527 1.00 96.75 99 TYR A C 1
ATOM 796 O O . TYR A 1 99 ? 11.225 0.781 -7.579 1.00 96.75 99 TYR A O 1
ATOM 804 N N . ALA A 1 100 ? 11.089 1.214 -9.783 1.00 94.81 100 ALA A N 1
ATOM 805 C CA . ALA A 1 100 ? 12.259 0.429 -10.179 1.00 94.81 100 ALA A CA 1
ATOM 806 C C . ALA A 1 100 ? 13.586 1.185 -10.061 1.00 94.81 100 ALA A C 1
ATOM 808 O O . ALA A 1 100 ? 14.623 0.572 -9.803 1.00 94.81 100 ALA A O 1
ATOM 809 N N . GLY A 1 101 ? 13.560 2.493 -10.312 1.00 88.81 101 GLY A N 1
ATOM 810 C CA . GLY A 1 101 ? 14.741 3.315 -10.537 1.00 88.81 101 GLY A CA 1
ATOM 811 C C . GLY A 1 101 ? 15.048 4.297 -9.409 1.00 88.81 101 GLY A C 1
ATOM 812 O O . GLY A 1 101 ? 14.655 4.119 -8.253 1.00 88.81 101 GLY A O 1
ATOM 813 N N . GLY A 1 102 ? 15.799 5.338 -9.773 1.00 86.62 102 GLY A N 1
ATOM 814 C CA . GLY A 1 102 ? 16.325 6.335 -8.843 1.00 86.62 102 GLY A CA 1
ATOM 815 C C . GLY A 1 102 ? 17.304 5.750 -7.822 1.00 86.62 102 GLY A C 1
ATOM 816 O O . GLY A 1 102 ? 17.750 4.606 -7.935 1.00 86.62 102 GLY A O 1
ATOM 817 N N . ASP A 1 103 ? 17.615 6.536 -6.795 1.00 84.62 103 ASP A N 1
ATOM 818 C CA . ASP A 1 103 ? 18.490 6.099 -5.700 1.00 84.62 103 ASP A CA 1
ATOM 819 C C . ASP A 1 103 ? 17.800 5.113 -4.751 1.00 84.62 103 ASP A C 1
ATOM 821 O O . ASP A 1 103 ? 18.460 4.340 -4.050 1.00 84.62 103 ASP A O 1
ATOM 825 N N . TYR A 1 104 ? 16.465 5.119 -4.738 1.00 86.56 104 TYR A N 1
ATOM 826 C CA . TYR A 1 104 ? 15.670 4.310 -3.821 1.00 86.56 104 TYR A CA 1
ATOM 827 C C . TYR A 1 104 ? 15.449 2.886 -4.318 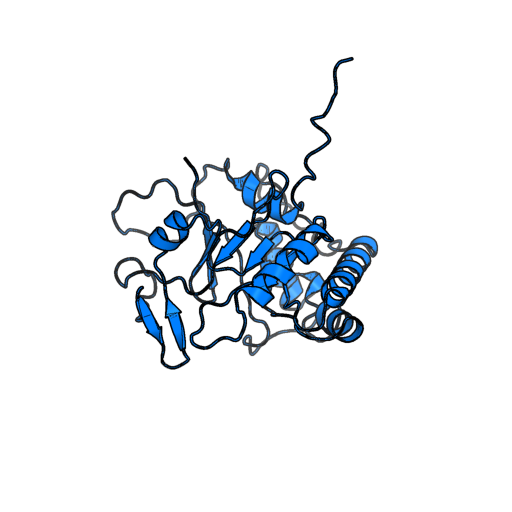1.00 86.56 104 TYR A C 1
ATOM 829 O O . TYR A 1 104 ? 15.521 1.970 -3.502 1.00 86.56 104 TYR A O 1
ATOM 837 N N . ARG A 1 105 ? 15.179 2.687 -5.620 1.00 90.44 105 ARG A N 1
ATOM 838 C CA . ARG A 1 105 ? 14.881 1.375 -6.233 1.00 90.44 105 ARG A CA 1
ATOM 839 C C . ARG A 1 105 ? 13.974 0.521 -5.346 1.00 90.44 105 ARG A C 1
ATOM 841 O O . ARG A 1 105 ? 14.323 -0.593 -4.958 1.00 90.44 105 ARG A O 1
ATOM 848 N N . ILE A 1 106 ? 12.829 1.095 -4.979 1.00 92.06 106 ILE A N 1
ATOM 849 C CA . ILE A 1 106 ? 11.920 0.606 -3.932 1.00 92.06 106 ILE A CA 1
ATOM 850 C C . ILE A 1 106 ? 11.561 -0.875 -4.132 1.00 92.06 106 ILE A C 1
ATOM 852 O O . ILE A 1 106 ? 11.556 -1.646 -3.172 1.00 92.06 106 ILE A O 1
ATOM 856 N N . VAL A 1 107 ? 11.340 -1.305 -5.381 1.00 93.69 107 VAL A N 1
ATOM 857 C CA . VAL A 1 107 ? 11.016 -2.702 -5.729 1.00 93.69 107 VAL A CA 1
ATOM 858 C C . VAL A 1 107 ? 12.050 -3.717 -5.218 1.00 93.69 107 VAL A C 1
ATOM 860 O O . VAL A 1 107 ? 11.708 -4.869 -4.953 1.00 93.69 107 VAL A O 1
ATOM 863 N N . GLN A 1 108 ? 13.309 -3.310 -5.025 1.00 89.12 108 GLN A N 1
ATOM 864 C CA . GLN A 1 108 ? 14.386 -4.209 -4.608 1.00 89.12 108 GLN A CA 1
ATOM 865 C C . GLN A 1 108 ? 14.275 -4.643 -3.141 1.00 89.12 108 GLN A C 1
ATOM 867 O O . GLN A 1 108 ? 14.772 -5.714 -2.802 1.00 89.12 108 GLN A O 1
ATOM 872 N N . TRP A 1 109 ? 13.612 -3.866 -2.280 1.00 87.00 109 TRP A N 1
ATOM 873 C CA . TRP A 1 109 ? 13.632 -4.094 -0.827 1.00 87.00 109 TRP A CA 1
ATOM 874 C C . TRP A 1 109 ? 12.261 -3.991 -0.147 1.00 87.00 109 TRP A C 1
ATOM 876 O O . TRP A 1 109 ? 12.022 -4.696 0.834 1.00 87.00 109 TRP A O 1
ATOM 886 N N . ALA A 1 110 ? 11.342 -3.162 -0.646 1.00 89.50 110 ALA A N 1
ATOM 887 C CA . ALA A 1 110 ? 10.016 -3.022 -0.052 1.00 89.50 110 ALA A CA 1
ATOM 888 C C . ALA A 1 110 ? 9.119 -4.184 -0.485 1.00 89.50 110 ALA A C 1
ATOM 890 O O . ALA A 1 110 ? 8.923 -4.402 -1.675 1.00 89.50 110 ALA A O 1
ATOM 891 N N . HIS A 1 111 ? 8.551 -4.914 0.472 1.00 91.75 111 HIS A N 1
ATOM 892 C CA . HIS A 1 111 ? 7.613 -6.009 0.201 1.00 91.75 111 HIS A CA 1
ATOM 893 C C . HIS A 1 111 ? 6.219 -5.469 -0.114 1.00 91.75 111 HIS A C 1
ATOM 895 O O . HIS A 1 111 ? 5.488 -6.033 -0.928 1.00 91.75 111 HIS A O 1
ATOM 901 N N . ILE A 1 112 ? 5.866 -4.369 0.546 1.00 94.44 112 ILE A N 1
ATOM 902 C CA . ILE A 1 112 ? 4.581 -3.699 0.442 1.00 94.44 112 ILE A CA 1
ATOM 903 C C . ILE A 1 112 ? 4.843 -2.257 0.019 1.00 94.44 112 ILE A C 1
ATOM 905 O O . ILE A 1 112 ? 5.773 -1.617 0.508 1.00 94.44 112 ILE A O 1
ATOM 909 N N . ILE A 1 113 ? 4.016 -1.751 -0.884 1.00 96.19 113 ILE A N 1
ATOM 910 C CA . ILE A 1 113 ? 3.914 -0.328 -1.212 1.00 96.19 113 ILE A CA 1
ATOM 911 C C . ILE A 1 113 ? 2.458 0.108 -1.110 1.00 96.19 113 ILE A C 1
ATOM 913 O O . ILE A 1 113 ? 1.554 -0.726 -1.044 1.00 96.19 113 ILE A O 1
ATOM 917 N N . ASN A 1 114 ? 2.204 1.408 -1.165 1.00 96.38 114 ASN A N 1
ATOM 918 C CA . ASN A 1 114 ? 0.853 1.925 -1.319 1.00 96.38 114 ASN A CA 1
ATOM 919 C C . ASN A 1 114 ? 0.737 2.939 -2.462 1.00 96.38 114 ASN A C 1
ATOM 921 O O . ASN A 1 114 ? 1.708 3.558 -2.905 1.00 96.38 114 ASN A O 1
ATOM 925 N N . VAL A 1 115 ? -0.476 3.054 -2.992 1.00 98.00 115 VAL A N 1
ATOM 926 C CA . VAL A 1 115 ? -0.762 3.800 -4.218 1.00 98.00 115 VAL A CA 1
ATOM 927 C C . VAL A 1 115 ? -2.172 4.390 -4.198 1.00 98.00 115 VAL A C 1
ATOM 929 O O . VAL A 1 115 ? -3.143 3.736 -3.813 1.00 98.00 115 VAL A O 1
ATOM 932 N N . HIS A 1 116 ? -2.283 5.642 -4.629 1.00 97.62 116 HIS A N 1
ATOM 933 C CA . HIS A 1 116 ? -3.541 6.288 -4.962 1.00 97.62 116 HIS A CA 1
ATOM 934 C C . HIS A 1 116 ? -3.993 5.854 -6.354 1.00 97.62 116 HIS A C 1
ATOM 936 O O . HIS A 1 116 ? -3.230 5.898 -7.316 1.00 97.62 116 HIS A O 1
ATOM 942 N N . VAL A 1 117 ? -5.282 5.553 -6.496 1.00 95.31 117 VAL A N 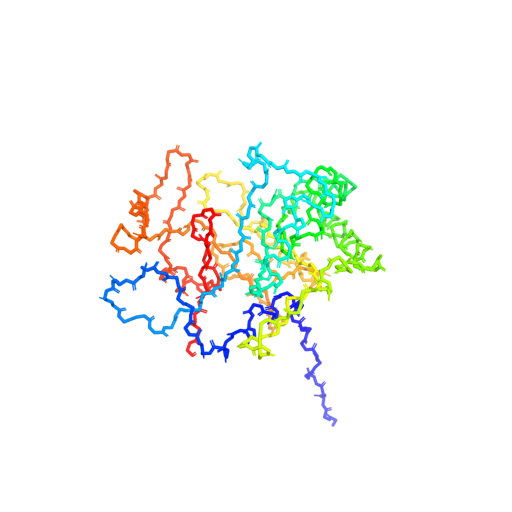1
ATOM 943 C CA . VAL A 1 117 ? -5.906 5.296 -7.806 1.00 95.31 117 VAL A CA 1
ATOM 944 C C . VAL A 1 117 ? -6.378 6.580 -8.499 1.00 95.31 117 VAL A C 1
ATOM 946 O O . VAL A 1 117 ? -7.105 6.513 -9.485 1.00 95.31 117 VAL A O 1
ATOM 949 N N . LEU A 1 118 ? -5.968 7.753 -7.994 1.00 94.31 118 LEU A N 1
ATOM 950 C CA . LEU A 1 118 ? -6.326 9.064 -8.547 1.00 94.31 118 LEU A CA 1
ATOM 951 C C . LEU A 1 118 ? -5.999 9.189 -10.052 1.00 94.31 118 LEU A C 1
ATOM 953 O O . LEU A 1 118 ? -6.869 9.651 -10.788 1.00 94.31 118 LEU A O 1
ATOM 957 N N . PRO A 1 119 ? -4.833 8.722 -10.550 1.00 94.94 119 PRO A N 1
ATOM 958 C CA . PRO A 1 119 ? -4.509 8.767 -11.982 1.00 94.94 119 PRO A CA 1
ATOM 959 C C . PRO A 1 119 ? -5.266 7.734 -12.838 1.00 94.94 119 PRO A C 1
ATOM 961 O O . PRO A 1 119 ? -5.118 7.721 -14.058 1.00 94.94 119 PRO A O 1
ATOM 964 N N . GLY A 1 120 ? -6.048 6.843 -12.220 1.00 95.06 120 GLY A N 1
ATOM 965 C CA . GLY A 1 120 ? -6.732 5.727 -12.873 1.00 95.06 120 GLY A CA 1
ATOM 966 C C . GLY A 1 120 ? -6.079 4.359 -12.613 1.00 95.06 120 GLY A C 1
ATOM 967 O O . GLY A 1 120 ? -4.978 4.270 -12.073 1.00 95.06 120 GLY A O 1
ATOM 968 N N . PRO A 1 121 ? -6.748 3.253 -12.996 1.00 95.19 121 PRO A N 1
ATOM 969 C CA . PRO A 1 121 ? -6.354 1.887 -12.625 1.00 95.19 121 PRO A CA 1
ATOM 970 C C . PRO A 1 121 ? -5.051 1.393 -13.269 1.00 95.19 121 PRO A C 1
ATOM 972 O O . PRO A 1 121 ? -4.490 0.392 -12.820 1.00 95.19 121 PRO A O 1
ATOM 975 N N . ASP A 1 122 ? -4.567 2.061 -14.316 1.00 96.38 122 ASP A N 1
ATOM 976 C CA . ASP A 1 122 ? -3.333 1.683 -15.010 1.00 96.38 122 ASP A CA 1
ATOM 977 C C . ASP A 1 122 ? -2.076 1.882 -14.161 1.00 96.38 122 ASP A C 1
ATOM 979 O O . ASP A 1 122 ? -1.073 1.208 -14.392 1.00 96.38 122 ASP A O 1
ATOM 983 N N . VAL A 1 123 ? -2.141 2.719 -13.121 1.00 97.88 123 VAL A N 1
ATOM 984 C CA . VAL A 1 123 ? -1.063 2.842 -12.131 1.00 97.88 123 VAL A CA 1
ATOM 985 C C . VAL A 1 123 ? -0.783 1.502 -11.432 1.00 97.88 123 VAL A C 1
ATOM 987 O O . VAL A 1 123 ? 0.371 1.154 -11.192 1.00 97.88 123 VAL A O 1
ATOM 990 N N . ILE A 1 124 ? -1.823 0.698 -11.176 1.00 98.19 124 ILE A N 1
ATOM 991 C CA . ILE A 1 124 ? -1.693 -0.611 -10.517 1.00 98.19 124 ILE A CA 1
ATOM 992 C C . ILE A 1 124 ? -1.066 -1.626 -11.458 1.00 98.19 124 ILE A C 1
ATOM 994 O O . ILE A 1 124 ? -0.163 -2.360 -11.062 1.00 98.19 124 ILE A O 1
ATOM 998 N N . ARG A 1 125 ? -1.511 -1.630 -12.718 1.00 98.12 125 ARG A N 1
ATOM 999 C CA . ARG A 1 125 ? -0.933 -2.470 -13.768 1.00 98.12 125 ARG A CA 1
ATOM 1000 C C . ARG A 1 125 ? 0.558 -2.182 -13.929 1.00 98.12 125 ARG A C 1
ATOM 1002 O O . ARG A 1 125 ? 1.357 -3.110 -13.905 1.00 98.12 125 ARG A O 1
ATOM 1009 N N . ALA A 1 126 ? 0.927 -0.908 -14.011 1.00 98.25 126 ALA A N 1
ATOM 1010 C CA . ALA A 1 126 ? 2.306 -0.475 -14.166 1.00 98.25 126 ALA A CA 1
ATOM 1011 C C . ALA A 1 126 ? 3.207 -0.930 -13.002 1.00 98.25 126 ALA A C 1
ATOM 1013 O O . ALA A 1 126 ? 4.260 -1.523 -13.239 1.00 98.25 126 ALA A O 1
ATOM 1014 N N . LEU A 1 127 ? 2.775 -0.712 -11.753 1.00 98.50 127 LEU A N 1
ATOM 1015 C CA . LEU A 1 127 ? 3.503 -1.155 -10.555 1.00 98.50 127 LEU A CA 1
ATOM 1016 C C . LEU A 1 127 ? 3.634 -2.682 -10.488 1.00 98.50 127 LEU A C 1
ATOM 1018 O O . LEU A 1 127 ? 4.702 -3.195 -10.146 1.00 98.50 127 LEU A O 1
ATOM 1022 N N . LYS A 1 128 ? 2.571 -3.407 -10.853 1.00 98.12 128 LYS A N 1
ATOM 1023 C CA . LYS A 1 128 ? 2.570 -4.869 -10.917 1.00 98.12 128 LYS A CA 1
ATOM 1024 C C . LYS A 1 128 ? 3.567 -5.390 -11.950 1.00 98.12 128 LYS A C 1
ATOM 1026 O O . LYS A 1 128 ? 4.387 -6.239 -11.622 1.00 98.12 128 LYS A O 1
ATOM 1031 N N . GLU A 1 129 ? 3.534 -4.861 -13.173 1.00 98.00 129 GLU A N 1
ATOM 1032 C CA . GLU A 1 129 ? 4.467 -5.231 -14.246 1.00 98.00 129 GLU A CA 1
ATOM 1033 C C . GLU A 1 129 ? 5.926 -5.013 -13.814 1.00 98.00 129 GLU A C 1
ATOM 1035 O O . GLU A 1 129 ? 6.786 -5.859 -14.061 1.00 98.00 129 GLU A O 1
ATOM 1040 N N . THR A 1 130 ? 6.210 -3.915 -13.108 1.00 97.75 130 THR A N 1
ATOM 1041 C CA . THR A 1 130 ? 7.538 -3.655 -12.539 1.00 97.75 130 THR A CA 1
ATOM 1042 C C . THR A 1 130 ? 7.937 -4.686 -11.482 1.00 97.75 130 THR A C 1
ATOM 1044 O O . THR A 1 130 ? 9.063 -5.186 -11.521 1.00 97.75 130 THR A O 1
ATOM 1047 N N . ALA A 1 131 ? 7.038 -5.028 -10.556 1.00 96.94 131 ALA A N 1
ATOM 1048 C CA . ALA A 1 131 ? 7.287 -6.056 -9.546 1.00 96.94 131 ALA A CA 1
ATOM 1049 C C . ALA A 1 131 ? 7.546 -7.437 -10.170 1.00 96.94 131 ALA A C 1
ATOM 1051 O O . ALA A 1 131 ? 8.503 -8.117 -9.792 1.00 96.94 131 ALA A O 1
ATOM 1052 N N . ASP A 1 132 ? 6.726 -7.829 -11.147 1.00 95.81 132 ASP A N 1
ATOM 1053 C CA . ASP A 1 132 ? 6.849 -9.103 -11.853 1.00 95.81 132 ASP A CA 1
ATOM 1054 C C . ASP A 1 132 ? 8.159 -9.165 -12.652 1.00 95.81 132 ASP A C 1
ATOM 1056 O O . ASP A 1 132 ? 8.880 -10.159 -12.584 1.00 95.81 132 ASP A O 1
ATOM 1060 N N . SER A 1 133 ? 8.518 -8.083 -13.350 1.00 95.12 133 SER A N 1
ATOM 1061 C CA . SER A 1 133 ? 9.784 -7.972 -14.085 1.00 95.12 133 SER A CA 1
ATOM 1062 C C . SER A 1 133 ? 11.001 -8.106 -13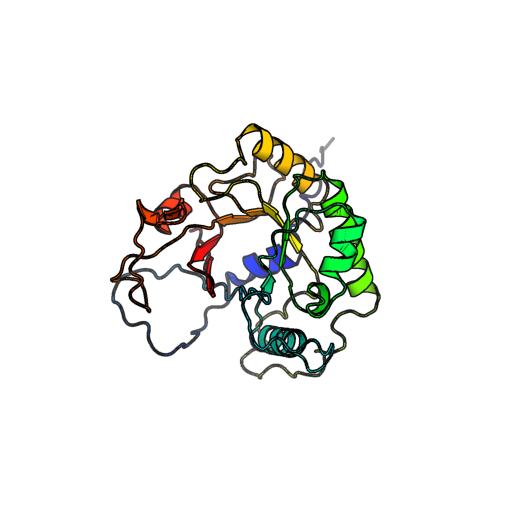.163 1.00 95.12 133 SER A C 1
ATOM 1064 O O . SER A 1 133 ? 11.914 -8.892 -13.440 1.00 95.12 133 SER A O 1
ATOM 1066 N N . TRP A 1 134 ? 10.994 -7.412 -12.020 1.00 93.50 134 TRP A N 1
ATOM 1067 C CA . TRP A 1 134 ? 12.061 -7.522 -11.023 1.00 93.50 134 TRP A CA 1
ATOM 1068 C C . TRP A 1 134 ? 12.178 -8.951 -10.471 1.00 93.50 134 TRP A C 1
ATOM 1070 O O . TRP A 1 134 ? 13.280 -9.502 -10.407 1.00 93.50 134 TRP A O 1
ATOM 1080 N N . LYS A 1 135 ? 11.048 -9.591 -10.144 1.00 91.31 135 LYS A N 1
ATOM 1081 C CA . LYS A 1 135 ? 11.016 -10.978 -9.663 1.00 91.31 135 LYS A CA 1
ATOM 1082 C C . LYS A 1 135 ? 11.563 -11.955 -10.711 1.00 91.31 135 LYS A C 1
ATOM 1084 O O . LYS A 1 135 ? 12.405 -12.791 -10.389 1.00 91.31 135 LYS A O 1
ATOM 1089 N N . ASN A 1 136 ? 11.130 -11.826 -11.965 1.00 90.44 136 ASN A N 1
ATOM 1090 C CA . ASN A 1 136 ? 11.533 -12.699 -13.073 1.00 90.44 136 ASN A CA 1
ATOM 1091 C C . ASN A 1 136 ? 13.004 -12.528 -13.469 1.00 90.44 136 ASN A C 1
ATOM 1093 O O . ASN A 1 136 ? 13.630 -13.480 -13.925 1.00 90.44 136 ASN A O 1
ATOM 1097 N N . SER A 1 137 ? 13.587 -11.353 -13.225 1.00 87.31 137 SER A N 1
ATOM 1098 C CA . SER A 1 137 ? 15.016 -11.084 -13.447 1.00 87.31 137 SER A CA 1
ATOM 1099 C C . SER A 1 137 ? 15.936 -11.785 -12.432 1.00 87.31 137 SER A C 1
ATOM 1101 O O . SER A 1 137 ? 17.143 -11.558 -12.414 1.00 87.31 137 SER A O 1
ATOM 1103 N N . GLY A 1 138 ? 15.383 -12.651 -11.578 1.00 75.06 138 GLY A N 1
ATOM 1104 C CA . GLY A 1 138 ? 16.108 -13.362 -10.531 1.00 75.06 138 GLY A CA 1
ATOM 1105 C C . GLY A 1 138 ? 16.053 -12.682 -9.169 1.00 75.06 138 GLY A C 1
ATOM 1106 O O . GLY A 1 138 ? 16.730 -13.161 -8.268 1.00 75.06 138 GLY A O 1
ATOM 1107 N N . GLY A 1 139 ? 15.254 -11.618 -9.013 1.00 68.38 139 GLY A N 1
ATOM 1108 C CA . GLY A 1 139 ? 14.913 -10.995 -7.734 1.00 68.38 139 GLY A CA 1
ATOM 1109 C C . GLY A 1 139 ? 16.028 -11.012 -6.679 1.00 68.38 139 GLY A C 1
ATOM 1110 O O . GLY A 1 139 ? 17.177 -10.667 -6.939 1.00 68.38 139 GLY A O 1
ATOM 1111 N N . SER A 1 140 ? 15.668 -11.427 -5.467 1.00 58.62 140 SER A N 1
ATOM 1112 C CA . SER A 1 140 ? 16.479 -11.435 -4.242 1.00 58.62 140 SER A CA 1
ATOM 1113 C C . SER A 1 140 ? 17.679 -12.415 -4.221 1.00 58.62 140 SER A C 1
ATOM 1115 O O . SER A 1 140 ? 18.081 -12.838 -3.139 1.00 58.62 140 SER A O 1
ATOM 1117 N N . LYS A 1 141 ? 18.309 -12.762 -5.357 1.00 55.22 141 LYS A N 1
ATOM 1118 C CA . LYS A 1 141 ? 19.569 -13.553 -5.397 1.00 55.22 141 LYS A CA 1
ATOM 1119 C C . LYS A 1 141 ? 20.713 -12.951 -4.565 1.00 55.22 141 LYS A C 1
ATOM 1121 O O . LYS A 1 141 ? 21.708 -13.605 -4.290 1.00 55.22 141 LYS A O 1
ATOM 1126 N N . THR A 1 142 ? 20.587 -11.693 -4.153 1.00 50.25 142 THR A N 1
ATOM 1127 C CA . THR A 1 142 ? 21.544 -10.987 -3.295 1.00 50.25 142 THR A CA 1
ATOM 1128 C C . THR A 1 142 ? 21.444 -11.352 -1.810 1.00 50.25 142 THR A C 1
ATOM 1130 O O . THR A 1 142 ? 22.337 -10.978 -1.054 1.00 50.25 142 THR A O 1
ATOM 1133 N N . VAL A 1 143 ? 20.387 -12.053 -1.374 1.00 51.06 143 VAL A N 1
ATOM 1134 C CA . VAL A 1 143 ? 20.110 -12.333 0.053 1.00 51.06 143 VAL A CA 1
ATOM 1135 C C . VAL A 1 143 ? 20.236 -13.826 0.407 1.00 51.06 143 VAL A C 1
ATOM 1137 O O . VAL A 1 143 ? 20.304 -14.162 1.583 1.00 51.06 143 VAL A O 1
ATOM 1140 N N . GLU A 1 144 ? 20.382 -14.715 -0.585 1.00 49.31 144 GLU A N 1
ATOM 1141 C CA . GLU A 1 144 ? 20.438 -16.186 -0.414 1.00 49.31 144 GLU A CA 1
ATOM 1142 C C . GLU A 1 144 ? 21.632 -16.704 0.422 1.00 49.31 144 GLU A C 1
ATOM 1144 O O . GLU A 1 144 ? 21.650 -17.866 0.812 1.00 49.31 144 GLU A O 1
ATOM 1149 N N . ASN A 1 145 ? 22.612 -15.857 0.757 1.00 48.38 145 ASN A N 1
ATOM 1150 C CA . ASN A 1 145 ? 23.797 -16.253 1.534 1.00 48.38 145 ASN A CA 1
ATOM 1151 C C . ASN A 1 145 ? 23.697 -15.968 3.045 1.00 48.38 145 ASN A C 1
ATOM 1153 O O . ASN A 1 145 ? 24.712 -16.013 3.742 1.00 48.38 145 ASN A O 1
ATOM 1157 N N . ILE A 1 146 ? 22.515 -15.646 3.576 1.00 54.41 146 ILE A N 1
ATOM 1158 C CA . ILE A 1 146 ? 22.326 -15.473 5.023 1.00 54.41 146 ILE A CA 1
ATOM 1159 C C . ILE A 1 146 ? 21.743 -16.768 5.585 1.00 54.41 146 ILE A C 1
ATOM 1161 O O . ILE A 1 146 ? 20.537 -16.976 5.542 1.00 54.41 146 ILE A O 1
ATOM 1165 N N . THR A 1 147 ? 22.596 -17.635 6.135 1.00 53.38 147 THR A N 1
ATOM 1166 C CA . THR A 1 147 ? 22.131 -18.803 6.896 1.00 53.38 147 THR A CA 1
ATOM 1167 C C . THR A 1 147 ? 21.273 -18.335 8.078 1.00 53.38 147 THR A C 1
ATOM 1169 O O . THR A 1 147 ? 21.770 -17.542 8.887 1.00 53.38 147 THR A O 1
ATOM 1172 N N . PRO A 1 148 ? 20.012 -18.789 8.197 1.00 55.16 148 PRO A N 1
ATOM 1173 C CA . PRO A 1 148 ? 19.180 -18.456 9.342 1.00 55.16 148 PRO A CA 1
ATOM 1174 C C . PRO A 1 148 ? 19.802 -19.010 10.627 1.00 55.16 148 PRO A C 1
ATOM 1176 O O . PRO A 1 148 ? 20.385 -20.095 10.633 1.00 55.16 148 PRO A O 1
ATOM 1179 N N . GLU A 1 149 ? 19.666 -18.267 11.726 1.00 58.06 149 GLU A N 1
ATOM 1180 C CA . GLU A 1 149 ? 20.067 -18.748 13.049 1.00 58.06 149 GLU A CA 1
ATOM 1181 C C . GLU A 1 149 ? 19.317 -20.056 13.380 1.00 58.06 149 GLU A C 1
ATOM 1183 O O . GLU A 1 149 ? 18.109 -20.138 13.131 1.00 58.06 149 GLU A O 1
ATOM 1188 N N . PRO A 1 150 ? 19.966 -21.079 13.973 1.00 57.34 150 PRO A N 1
ATOM 1189 C CA . PRO A 1 150 ? 19.345 -22.387 14.220 1.00 57.34 150 PRO A CA 1
ATOM 1190 C C . PRO A 1 150 ? 18.041 -22.332 15.032 1.00 57.34 150 PRO A C 1
ATOM 1192 O O . PRO A 1 150 ? 17.151 -23.157 14.838 1.00 57.34 150 PRO A O 1
ATOM 1195 N N . SER A 1 151 ? 17.893 -21.337 15.913 1.00 58.88 151 SER A N 1
ATOM 1196 C CA . SER A 1 151 ? 16.679 -21.102 16.710 1.00 58.88 151 SER A CA 1
ATOM 1197 C C . SER A 1 151 ? 15.484 -20.586 15.895 1.00 58.88 151 SER A C 1
ATOM 1199 O O . SER A 1 151 ? 14.367 -20.540 16.408 1.00 58.88 151 SER A O 1
ATOM 1201 N N . MET A 1 152 ? 15.700 -20.202 14.634 1.00 54.62 152 MET A N 1
ATOM 1202 C CA . MET A 1 152 ? 14.724 -19.538 13.765 1.00 54.62 152 MET A CA 1
ATOM 1203 C C . MET A 1 152 ? 14.294 -20.405 12.571 1.00 54.62 152 MET A C 1
ATOM 1205 O O . MET A 1 152 ? 13.452 -19.980 11.786 1.00 54.62 152 MET A O 1
ATOM 1209 N N . ALA A 1 153 ? 14.780 -21.649 12.473 1.00 57.78 153 ALA A N 1
ATOM 1210 C CA . ALA A 1 153 ? 14.470 -22.583 11.382 1.00 57.78 153 ALA A CA 1
ATOM 1211 C C . ALA A 1 153 ? 12.966 -22.898 11.211 1.00 57.78 153 ALA A C 1
ATOM 1213 O O . ALA A 1 153 ? 12.538 -23.329 10.144 1.00 57.78 153 ALA A O 1
ATOM 1214 N N . HIS A 1 154 ? 12.151 -22.677 12.248 1.00 59.47 154 HIS A N 1
ATOM 1215 C CA . HIS A 1 154 ? 10.696 -22.867 12.201 1.00 59.47 154 HIS A CA 1
ATOM 1216 C C . HIS A 1 154 ? 9.929 -21.663 11.620 1.00 59.47 154 HIS A C 1
ATOM 1218 O O . HIS A 1 154 ? 8.718 -21.754 11.408 1.00 59.47 154 HIS A O 1
ATOM 1224 N N . ILE A 1 155 ? 10.595 -20.530 11.377 1.00 59.50 155 ILE A N 1
ATOM 1225 C CA . ILE A 1 155 ? 9.971 -19.303 10.879 1.00 59.50 155 ILE A CA 1
ATOM 1226 C C . ILE A 1 155 ? 10.095 -19.262 9.355 1.00 59.50 155 ILE A C 1
ATOM 1228 O O . ILE A 1 155 ? 11.195 -19.249 8.811 1.00 59.50 155 ILE A O 1
ATOM 1232 N N . ALA A 1 156 ? 8.961 -19.200 8.652 1.00 65.25 156 ALA A N 1
ATOM 1233 C CA . ALA A 1 156 ? 8.963 -19.071 7.196 1.00 65.25 156 ALA A CA 1
ATOM 1234 C C . ALA A 1 156 ? 9.717 -17.804 6.747 1.00 65.25 156 ALA A C 1
ATOM 1236 O O . ALA A 1 156 ? 9.568 -16.730 7.346 1.00 65.25 156 ALA A O 1
ATOM 1237 N N . GLU A 1 157 ? 10.519 -17.923 5.690 1.00 68.69 157 GLU A N 1
ATOM 1238 C CA . GLU A 1 157 ? 11.190 -16.791 5.044 1.00 68.69 157 GLU A CA 1
ATOM 1239 C C . GLU A 1 157 ? 10.181 -15.817 4.418 1.00 68.69 157 GLU A C 1
ATOM 1241 O O . GLU A 1 157 ? 9.123 -16.245 3.937 1.00 68.69 157 GLU A O 1
ATOM 1246 N N . PRO A 1 158 ? 10.477 -14.502 4.424 1.00 73.94 158 PRO A N 1
ATOM 1247 C CA . PRO A 1 158 ? 9.611 -13.529 3.781 1.00 73.94 158 PRO A CA 1
ATOM 1248 C C . PRO A 1 158 ? 9.536 -13.781 2.266 1.00 73.94 158 PRO A C 1
ATOM 1250 O O . PRO A 1 158 ? 10.557 -14.057 1.631 1.00 73.94 158 PRO A O 1
ATOM 1253 N N . PRO A 1 159 ? 8.337 -13.689 1.663 1.00 81.12 159 PRO A N 1
ATOM 1254 C CA . PRO A 1 159 ? 8.158 -13.910 0.237 1.00 81.12 159 PRO A CA 1
ATOM 1255 C C . PRO A 1 159 ? 8.948 -12.893 -0.590 1.00 81.12 159 PRO A C 1
ATOM 1257 O O . PRO A 1 159 ? 8.930 -11.695 -0.316 1.00 81.12 159 PRO A O 1
ATOM 1260 N N . SER A 1 160 ? 9.558 -13.360 -1.681 1.00 86.06 160 SER A N 1
ATOM 1261 C CA . SER A 1 160 ? 10.120 -12.468 -2.706 1.00 86.06 160 SER A CA 1
ATOM 1262 C C . SER A 1 160 ? 9.042 -11.648 -3.420 1.00 86.06 160 SER A C 1
ATOM 1264 O O . SER A 1 160 ? 9.354 -10.701 -4.123 1.00 86.06 160 SER A O 1
ATOM 1266 N N . GLU A 1 161 ? 7.765 -11.992 -3.271 1.00 90.69 161 GLU A N 1
ATOM 1267 C CA . GLU A 1 161 ? 6.662 -11.258 -3.870 1.00 90.69 161 GLU A CA 1
ATOM 1268 C C . GLU A 1 161 ? 6.567 -9.801 -3.394 1.00 90.69 161 GLU A C 1
ATOM 1270 O O . GLU A 1 161 ? 7.060 -9.404 -2.334 1.00 90.69 161 GLU A O 1
ATOM 1275 N N . ARG A 1 162 ? 5.908 -8.994 -4.224 1.00 94.56 162 ARG A N 1
ATOM 1276 C CA . ARG A 1 162 ? 5.547 -7.613 -3.925 1.00 94.56 162 ARG A CA 1
ATOM 1277 C C . ARG A 1 162 ? 4.041 -7.493 -3.894 1.00 94.56 162 ARG A C 1
ATOM 1279 O O . ARG A 1 162 ? 3.351 -8.183 -4.643 1.00 94.56 162 ARG A O 1
ATOM 1286 N N . ALA A 1 163 ? 3.553 -6.619 -3.031 1.00 96.50 163 ALA A N 1
ATOM 1287 C CA . ALA A 1 163 ? 2.142 -6.323 -2.927 1.00 96.50 163 ALA A CA 1
ATOM 1288 C C . ALA A 1 163 ? 1.897 -4.822 -2.777 1.00 96.50 163 ALA A C 1
ATOM 1290 O O . ALA A 1 163 ? 2.767 -4.067 -2.340 1.00 96.50 163 ALA A O 1
ATOM 1291 N N . ALA A 1 164 ? 0.690 -4.403 -3.136 1.00 97.81 164 ALA A N 1
ATOM 1292 C CA . ALA A 1 164 ? 0.244 -3.027 -3.021 1.00 97.81 164 ALA A CA 1
ATOM 1293 C C . ALA A 1 164 ? -0.980 -2.902 -2.110 1.00 97.81 164 ALA A C 1
ATOM 1295 O O . ALA A 1 164 ? -1.861 -3.766 -2.097 1.00 97.81 164 ALA A O 1
ATOM 1296 N N . LEU A 1 165 ? -1.051 -1.783 -1.397 1.00 97.50 165 LEU A N 1
ATOM 1297 C CA . LEU A 1 165 ? -2.244 -1.301 -0.715 1.00 97.50 165 LEU A CA 1
ATOM 1298 C C . LEU A 1 165 ? -2.820 -0.115 -1.486 1.00 97.50 165 LEU A C 1
ATOM 1300 O O . LEU A 1 165 ? -2.098 0.825 -1.830 1.00 97.50 165 LEU A O 1
ATOM 1304 N N . LEU A 1 166 ? -4.123 -0.131 -1.746 1.00 98.06 166 LEU A N 1
ATOM 1305 C CA . LEU A 1 166 ? -4.799 1.025 -2.332 1.00 98.06 166 LEU A CA 1
ATOM 1306 C C . LEU A 1 166 ? -5.153 2.021 -1.231 1.00 98.06 166 LEU A C 1
ATOM 1308 O O . LEU A 1 166 ? -5.774 1.643 -0.240 1.00 98.06 166 LEU A O 1
ATOM 1312 N N . LEU A 1 167 ? -4.800 3.293 -1.405 1.00 97.25 167 LEU A N 1
ATOM 1313 C CA . LEU A 1 167 ? -5.281 4.343 -0.509 1.00 97.25 167 LEU A CA 1
ATOM 1314 C C . LEU A 1 167 ? -6.745 4.621 -0.816 1.00 97.25 167 LEU A C 1
ATOM 1316 O O . LEU A 1 167 ? -7.046 5.238 -1.832 1.00 97.25 167 LEU A O 1
ATOM 1320 N N . ALA A 1 168 ? -7.639 4.126 0.037 1.00 97.25 168 ALA A N 1
ATOM 1321 C CA . ALA A 1 168 ? -9.081 4.244 -0.136 1.00 97.25 168 ALA A CA 1
ATOM 1322 C C . ALA A 1 168 ? -9.693 5.312 0.774 1.00 97.25 168 ALA A C 1
ATOM 1324 O O . ALA A 1 168 ? -10.650 5.963 0.363 1.00 97.25 168 ALA A O 1
ATOM 1325 N N . GLN A 1 169 ? -9.132 5.501 1.972 1.00 96.38 169 GLN A N 1
ATOM 1326 C CA . GLN A 1 169 ? -9.497 6.562 2.913 1.00 96.38 169 GLN A CA 1
ATOM 1327 C C . GLN A 1 169 ? -8.233 7.101 3.598 1.00 96.38 169 GLN A C 1
ATOM 1329 O O . GLN A 1 169 ? -7.205 6.421 3.656 1.00 96.38 169 GLN A O 1
ATOM 1334 N N . MET A 1 170 ? -8.306 8.325 4.119 1.00 93.62 170 MET A N 1
ATOM 1335 C CA . MET A 1 170 ? -7.231 8.958 4.886 1.00 93.62 170 MET A CA 1
ATOM 1336 C C . MET A 1 170 ? -7.754 9.465 6.226 1.00 93.62 170 MET A C 1
ATOM 1338 O O . MET A 1 170 ? -8.882 9.934 6.325 1.00 93.62 170 MET A O 1
ATOM 1342 N N . SER A 1 171 ? -6.898 9.403 7.243 1.00 91.44 171 SER A N 1
ATOM 1343 C CA . SER A 1 171 ? -7.149 9.903 8.598 1.00 91.44 171 SER A CA 1
ATOM 1344 C C . SER A 1 171 ? -6.991 11.418 8.743 1.00 91.44 171 SER A C 1
ATOM 1346 O O . SER A 1 171 ? -7.191 11.940 9.829 1.00 91.44 171 SER A O 1
ATOM 1348 N N . SER A 1 172 ? -6.550 12.129 7.705 1.00 92.31 172 SER A N 1
ATOM 1349 C CA . SER A 1 172 ? -6.341 13.574 7.777 1.00 92.31 172 SER A CA 1
ATOM 1350 C C . SER A 1 172 ? -7.651 14.331 7.559 1.00 92.31 172 SER A C 1
ATOM 1352 O O . SER A 1 172 ? -8.416 14.027 6.638 1.00 92.31 172 SER A O 1
ATOM 1354 N N . SER A 1 173 ? -7.881 15.359 8.366 1.00 92.06 173 SER A N 1
ATOM 1355 C CA . SER A 1 173 ? -9.015 16.268 8.248 1.00 92.06 173 SER A CA 1
ATOM 1356 C C . SER A 1 173 ? -9.034 16.957 6.879 1.00 92.06 173 SER A C 1
ATOM 1358 O O . SER A 1 173 ? -7.990 17.329 6.343 1.00 92.06 173 SER A O 1
ATOM 1360 N N . GLY A 1 174 ? -10.227 17.108 6.297 1.00 92.19 174 GLY A N 1
ATOM 1361 C CA . GLY A 1 174 ? -10.430 17.813 5.024 1.00 92.19 174 GLY A CA 1
ATOM 1362 C C . GLY A 1 174 ? -9.869 17.113 3.780 1.00 92.19 174 GLY A C 1
ATOM 1363 O O . GLY A 1 174 ? -9.741 17.751 2.737 1.00 92.19 174 GLY A O 1
ATOM 1364 N N . ASN A 1 175 ? -9.515 15.826 3.861 1.00 93.94 175 ASN A N 1
ATOM 1365 C CA . ASN A 1 175 ? -9.025 15.088 2.699 1.00 93.94 175 ASN A CA 1
ATOM 1366 C C . ASN A 1 175 ? -10.116 14.895 1.625 1.00 93.94 175 ASN A C 1
ATOM 1368 O O . ASN A 1 175 ? -11.307 14.842 1.924 1.00 93.94 175 ASN A O 1
ATOM 1372 N N . PHE A 1 176 ? -9.694 14.746 0.368 1.00 94.81 176 PHE A N 1
ATOM 1373 C CA . PHE A 1 176 ? -10.602 14.587 -0.776 1.00 94.81 176 PHE A CA 1
ATOM 1374 C C . PHE A 1 176 ? -10.989 13.131 -1.082 1.00 94.81 176 PHE A C 1
ATOM 1376 O O . PHE A 1 176 ? -11.640 12.878 -2.097 1.00 94.81 176 PHE A O 1
ATOM 1383 N N . LEU A 1 177 ? -10.577 12.157 -0.261 1.00 95.44 177 LEU A N 1
ATOM 1384 C CA . LEU A 1 177 ? -10.927 10.752 -0.473 1.00 95.44 177 LEU A CA 1
ATOM 1385 C C . LEU A 1 177 ? -12.315 10.480 0.115 1.00 95.44 177 LEU A C 1
ATOM 1387 O O . LEU A 1 177 ? -12.461 9.937 1.207 1.00 95.44 177 LEU A O 1
ATOM 1391 N N . ASP A 1 178 ? -13.337 10.905 -0.621 1.00 94.94 178 ASP A N 1
ATOM 1392 C CA . ASP A 1 178 ? -14.733 10.718 -0.244 1.00 94.94 178 ASP A CA 1
ATOM 1393 C C . ASP A 1 178 ? -15.240 9.284 -0.500 1.00 94.94 178 ASP A C 1
ATOM 1395 O O . ASP A 1 178 ? -14.577 8.435 -1.102 1.00 94.94 178 ASP A O 1
ATOM 1399 N N . ALA A 1 179 ? -16.480 9.014 -0.086 1.00 94.50 179 ALA A N 1
ATOM 1400 C CA . ALA A 1 179 ? -17.107 7.709 -0.281 1.00 94.50 179 ALA A CA 1
ATOM 1401 C C . ALA A 1 179 ? -17.234 7.308 -1.766 1.00 94.50 179 ALA A C 1
ATOM 1403 O O . ALA A 1 179 ? -17.241 6.117 -2.088 1.00 94.50 179 ALA A O 1
ATOM 1404 N N . ALA A 1 180 ? -17.352 8.271 -2.688 1.00 95.69 180 ALA A N 1
ATOM 1405 C CA . ALA A 1 180 ? -17.429 7.984 -4.117 1.00 95.69 180 ALA A CA 1
ATOM 1406 C C . ALA A 1 180 ? -16.067 7.537 -4.666 1.00 95.69 180 ALA A C 1
ATOM 1408 O O . ALA A 1 180 ? -16.007 6.627 -5.497 1.00 95.69 180 ALA A O 1
ATOM 1409 N N . TYR A 1 181 ? -14.979 8.130 -4.179 1.00 96.19 181 TYR A N 1
ATOM 1410 C CA . TYR A 1 181 ? -13.616 7.696 -4.443 1.00 96.19 181 TYR A CA 1
ATOM 1411 C C . TYR A 1 181 ? -13.356 6.300 -3.864 1.00 96.19 181 TYR A C 1
ATOM 1413 O O . TYR A 1 181 ? -12.960 5.403 -4.610 1.00 96.19 181 TYR A O 1
ATOM 1421 N N . THR A 1 182 ? -13.668 6.069 -2.585 1.00 95.88 182 THR A N 1
ATOM 1422 C CA . THR A 1 182 ? -13.504 4.764 -1.916 1.00 95.88 182 THR A CA 1
ATOM 1423 C C . THR A 1 182 ? -14.210 3.638 -2.682 1.00 95.88 182 THR A C 1
ATOM 1425 O O . THR A 1 182 ? -13.612 2.595 -2.958 1.00 95.88 182 THR A O 1
ATOM 1428 N N . LYS A 1 183 ? -15.448 3.872 -3.144 1.00 94.88 183 LYS A N 1
ATOM 1429 C CA . LYS A 1 183 ? -16.211 2.908 -3.959 1.00 94.88 183 LYS A CA 1
ATOM 1430 C C . LYS A 1 183 ? -15.536 2.549 -5.286 1.00 94.88 183 LYS A C 1
ATOM 1432 O O . LYS A 1 183 ? -15.756 1.452 -5.792 1.00 94.88 183 LYS A O 1
ATOM 1437 N N . LYS A 1 184 ? -14.711 3.435 -5.855 1.00 95.75 184 LYS A N 1
ATOM 1438 C CA . LYS A 1 184 ? -13.934 3.150 -7.074 1.00 95.75 184 LYS A CA 1
ATOM 1439 C C . LYS A 1 184 ? -12.689 2.307 -6.788 1.00 95.75 184 LYS A C 1
ATOM 1441 O O . LYS A 1 184 ? -12.263 1.562 -7.668 1.00 95.75 184 LYS A O 1
ATOM 1446 N N . CYS A 1 185 ? -12.121 2.378 -5.583 1.00 96.75 185 CYS A N 1
ATOM 1447 C CA . CYS A 1 185 ? -10.932 1.606 -5.212 1.00 96.75 185 CYS A CA 1
ATOM 1448 C C . CYS A 1 185 ? -11.207 0.099 -5.163 1.00 96.75 185 CYS A C 1
ATOM 1450 O O . CYS A 1 185 ? -10.390 -0.690 -5.639 1.00 96.75 185 CYS A O 1
ATOM 1452 N N . VAL A 1 186 ? -12.356 -0.311 -4.618 1.00 93.88 186 VAL A N 1
ATOM 1453 C CA . VAL A 1 186 ? -12.647 -1.731 -4.355 1.00 93.88 186 VAL A CA 1
ATOM 1454 C C . VAL A 1 186 ? -12.674 -2.587 -5.634 1.00 93.88 186 VAL A C 1
ATOM 1456 O O . VAL A 1 186 ? -11.949 -3.584 -5.684 1.00 93.88 186 VAL A O 1
ATOM 1459 N N . PRO A 1 187 ? -13.384 -2.209 -6.720 1.00 95.81 187 PRO A N 1
ATOM 1460 C CA . PRO A 1 187 ? -13.341 -2.959 -7.979 1.00 95.81 187 PRO A CA 1
ATOM 1461 C C . PRO A 1 187 ? -11.940 -3.043 -8.598 1.00 95.81 187 PRO A C 1
ATOM 1463 O O . PRO A 1 187 ? -11.590 -4.056 -9.204 1.00 95.81 187 PRO A O 1
ATOM 1466 N N . ILE A 1 188 ? -11.116 -2.002 -8.431 1.00 96.56 188 ILE A N 1
ATOM 1467 C CA . ILE A 1 188 ? -9.724 -1.999 -8.901 1.00 96.56 188 ILE A CA 1
ATOM 1468 C C . ILE A 1 188 ? -8.902 -3.009 -8.094 1.00 96.56 188 ILE A C 1
ATOM 1470 O O . ILE A 1 188 ? -8.181 -3.810 -8.685 1.00 96.56 188 ILE A O 1
ATOM 1474 N N . GLY A 1 189 ? -9.055 -3.032 -6.767 1.00 95.75 189 GLY A N 1
ATOM 1475 C CA . GLY A 1 189 ? -8.426 -4.040 -5.913 1.00 95.75 189 GLY A CA 1
ATOM 1476 C C . GLY A 1 189 ? -8.816 -5.461 -6.320 1.00 95.75 189 GLY A C 1
ATOM 1477 O O . GLY A 1 189 ? -7.949 -6.317 -6.476 1.00 95.75 189 GLY A O 1
ATOM 1478 N N . ARG A 1 190 ? -10.106 -5.692 -6.609 1.00 94.38 190 ARG A N 1
ATOM 1479 C CA . ARG A 1 190 ? -10.616 -6.979 -7.121 1.00 94.38 190 ARG A CA 1
ATOM 1480 C C . ARG A 1 190 ? -9.985 -7.382 -8.450 1.00 94.38 190 ARG A C 1
ATOM 1482 O O . ARG A 1 190 ? -9.602 -8.538 -8.617 1.00 94.38 190 ARG A O 1
ATOM 1489 N N . LYS A 1 191 ? -9.829 -6.436 -9.379 1.00 95.56 191 LYS A N 1
ATOM 1490 C CA . LYS A 1 191 ? -9.198 -6.683 -10.685 1.00 95.56 191 LYS A CA 1
ATOM 1491 C C . LYS A 1 191 ? 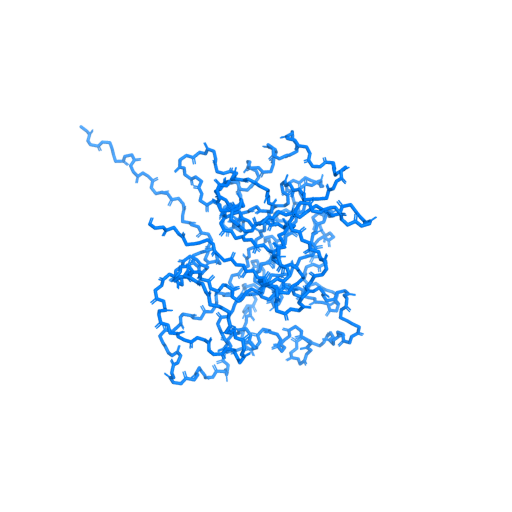-7.744 -7.151 -10.556 1.00 95.56 191 LYS A C 1
ATOM 1493 O O . LYS A 1 191 ? -7.299 -7.947 -11.376 1.00 95.56 191 LYS A O 1
ATOM 1498 N N . TYR A 1 192 ? -7.023 -6.684 -9.539 1.00 95.81 192 TYR A N 1
ATOM 1499 C CA . TYR A 1 192 ? -5.602 -6.974 -9.330 1.00 95.81 192 TYR A CA 1
ATOM 1500 C C . TYR A 1 192 ? -5.343 -7.766 -8.035 1.00 95.81 192 TYR A C 1
ATOM 1502 O O . TYR A 1 192 ? -4.354 -7.512 -7.358 1.00 95.81 192 TYR A O 1
ATOM 1510 N N . ARG A 1 193 ? -6.210 -8.727 -7.674 1.00 92.44 193 ARG A N 1
ATOM 1511 C CA . ARG A 1 193 ? -6.137 -9.528 -6.423 1.00 92.44 193 ARG A CA 1
ATOM 1512 C C . ARG A 1 193 ? -4.825 -10.284 -6.190 1.00 92.44 193 ARG A C 1
ATOM 1514 O O . ARG A 1 193 ? -4.541 -10.685 -5.066 1.00 92.44 193 ARG A O 1
ATOM 1521 N N . ASP A 1 194 ? -4.040 -10.524 -7.233 1.00 92.56 194 ASP A N 1
ATOM 1522 C CA . ASP A 1 194 ? -2.729 -11.170 -7.140 1.00 92.56 194 ASP A CA 1
ATOM 1523 C C . ASP A 1 194 ? -1.601 -10.204 -6.732 1.00 92.56 194 ASP A C 1
ATOM 1525 O O . ASP A 1 194 ? -0.546 -10.659 -6.292 1.00 92.56 194 ASP A O 1
ATOM 1529 N N . PHE A 1 195 ? -1.841 -8.892 -6.813 1.00 96.88 195 PHE A N 1
ATOM 1530 C CA . PHE A 1 195 ? -0.891 -7.837 -6.453 1.00 96.88 195 PHE A CA 1
ATOM 1531 C C . PHE A 1 195 ? -1.416 -6.908 -5.348 1.00 96.88 195 PHE A C 1
ATOM 1533 O O . PHE A 1 195 ? -0.686 -6.566 -4.420 1.00 96.88 195 PHE A O 1
ATOM 1540 N N . VAL A 1 196 ? -2.689 -6.520 -5.401 1.00 97.25 196 VAL A N 1
ATOM 1541 C CA . VAL A 1 196 ? -3.348 -5.709 -4.375 1.00 97.25 196 VAL A CA 1
ATOM 1542 C C . VAL A 1 196 ? -3.722 -6.604 -3.200 1.00 97.25 196 VAL A C 1
ATOM 1544 O O . VAL A 1 196 ? -4.626 -7.431 -3.292 1.00 97.25 196 VAL A O 1
ATOM 1547 N N . MET A 1 197 ? -3.023 -6.427 -2.080 1.00 94.38 197 MET A N 1
ATOM 1548 C CA . MET A 1 197 ? -3.281 -7.183 -0.852 1.00 94.38 197 MET A CA 1
ATOM 1549 C C . MET A 1 197 ? -4.369 -6.567 0.024 1.00 94.38 197 MET A C 1
ATOM 1551 O O . MET A 1 197 ? -4.912 -7.249 0.892 1.00 94.38 197 MET A O 1
ATOM 1555 N N . GLY A 1 198 ? -4.682 -5.288 -0.187 1.00 95.31 198 GLY A N 1
ATOM 1556 C CA . GLY A 1 198 ? -5.723 -4.616 0.568 1.00 95.31 198 GLY A CA 1
ATOM 1557 C C . GLY A 1 198 ? -5.715 -3.102 0.460 1.00 95.31 198 GLY A C 1
ATOM 1558 O O . GLY A 1 198 ? -5.326 -2.549 -0.571 1.00 95.31 198 GLY A O 1
ATOM 1559 N N . PHE A 1 199 ? -6.165 -2.439 1.521 1.00 96.56 199 PHE A N 1
ATOM 1560 C CA . PHE A 1 199 ? -6.455 -1.012 1.526 1.00 96.56 199 PHE A CA 1
ATOM 1561 C C . PHE A 1 199 ? -5.815 -0.298 2.713 1.00 96.56 199 PHE A C 1
ATOM 1563 O O . PHE A 1 199 ? -5.776 -0.823 3.824 1.00 96.56 199 PHE A O 1
ATOM 1570 N N . ILE A 1 200 ? -5.376 0.936 2.468 1.00 95.88 200 ILE A N 1
ATOM 1571 C CA . ILE A 1 200 ? -5.251 1.945 3.515 1.00 95.88 200 ILE A CA 1
ATOM 1572 C C . ILE A 1 200 ? -6.643 2.557 3.689 1.00 95.88 200 ILE A C 1
ATOM 1574 O O . ILE A 1 200 ? -7.142 3.222 2.772 1.00 95.88 200 ILE A O 1
ATOM 1578 N N . ALA A 1 201 ? -7.293 2.264 4.815 1.00 95.88 201 ALA A N 1
ATOM 1579 C CA . ALA A 1 201 ? -8.662 2.690 5.097 1.00 95.88 201 ALA A CA 1
ATOM 1580 C C . ALA A 1 201 ? -8.939 2.806 6.607 1.00 95.88 201 ALA A C 1
ATOM 1582 O O . ALA A 1 201 ? -8.164 2.314 7.427 1.00 95.88 201 ALA A O 1
ATOM 1583 N N . LEU A 1 202 ? -10.042 3.462 6.969 1.00 93.38 202 LEU A N 1
ATOM 1584 C CA . LEU A 1 202 ? -10.507 3.654 8.349 1.00 93.38 202 LEU A CA 1
ATOM 1585 C C . LEU A 1 202 ? -11.590 2.640 8.762 1.00 93.38 202 LEU A C 1
ATOM 1587 O O . LEU A 1 202 ? -11.971 2.606 9.932 1.00 93.38 202 LEU A O 1
ATOM 1591 N N . GLU A 1 203 ? -12.073 1.836 7.811 1.00 92.75 203 GLU A N 1
ATOM 1592 C CA . GLU A 1 203 ? -13.0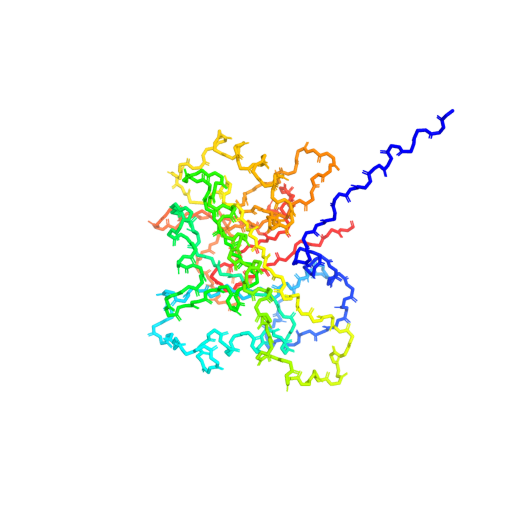84 0.792 7.998 1.00 92.75 203 GLU A CA 1
ATOM 1593 C C . GLU A 1 203 ? -12.898 -0.363 6.982 1.00 92.75 203 GLU A C 1
ATOM 1595 O O . GLU A 1 203 ? -12.241 -0.173 5.947 1.00 92.75 203 GLU A O 1
ATOM 1600 N N . PRO A 1 204 ? -13.474 -1.555 7.233 1.00 90.75 204 PRO A N 1
ATOM 1601 C CA . PRO A 1 204 ? -13.458 -2.691 6.311 1.00 90.75 204 PRO A CA 1
ATOM 1602 C C . PRO A 1 204 ? -13.978 -2.360 4.909 1.00 90.75 204 PRO A C 1
ATOM 1604 O O . PRO A 1 204 ? -15.021 -1.738 4.748 1.00 90.75 204 PRO A O 1
ATOM 1607 N N . GLN A 1 205 ? -13.273 -2.843 3.884 1.00 92.69 205 GLN A N 1
ATOM 1608 C CA . GLN A 1 205 ? -13.619 -2.608 2.470 1.00 92.69 205 GLN A CA 1
ATOM 1609 C C . GLN A 1 205 ? -14.097 -3.873 1.736 1.00 92.69 205 GLN A C 1
ATOM 1611 O O . GLN A 1 205 ? -14.401 -3.830 0.544 1.00 92.69 205 GLN A O 1
ATOM 1616 N N . ASN A 1 206 ? -14.149 -5.008 2.437 1.00 90.50 206 ASN A N 1
ATOM 1617 C CA . ASN A 1 206 ? -14.668 -6.263 1.903 1.00 90.50 206 ASN A CA 1
ATOM 1618 C C . ASN A 1 206 ? -16.197 -6.171 1.848 1.00 90.50 206 ASN A C 1
ATOM 1620 O O . ASN A 1 206 ? -16.840 -6.072 2.892 1.00 90.50 206 ASN A O 1
ATOM 1624 N N . SER A 1 207 ? -16.776 -6.193 0.646 1.00 87.81 207 SER A N 1
ATOM 1625 C CA . SER A 1 207 ? -18.236 -6.150 0.465 1.00 87.81 207 SER A CA 1
ATOM 1626 C C . SER A 1 207 ? -18.810 -7.380 -0.230 1.00 87.81 207 SER A C 1
ATOM 1628 O O . SER A 1 207 ? -20.019 -7.586 -0.175 1.00 87.81 207 SER A O 1
ATOM 1630 N N . GLU A 1 208 ? -17.963 -8.223 -0.826 1.00 87.31 208 GLU A N 1
ATOM 1631 C CA . GLU A 1 208 ? -18.373 -9.468 -1.477 1.00 87.31 208 GLU A CA 1
ATOM 1632 C C . GLU A 1 208 ? -17.845 -10.703 -0.719 1.00 87.31 208 GLU A C 1
ATOM 1634 O O . GLU A 1 208 ? -16.784 -10.634 -0.091 1.00 87.31 208 GLU A O 1
ATOM 1639 N N . PRO A 1 209 ? -18.526 -11.869 -0.781 1.00 83.31 209 PRO A N 1
ATOM 1640 C CA . PRO A 1 209 ? -18.142 -13.076 -0.029 1.00 83.31 209 PRO A CA 1
ATOM 1641 C C . PRO A 1 209 ? -16.772 -13.677 -0.375 1.00 83.31 209 PRO A C 1
ATOM 1643 O O . PRO A 1 209 ? -16.286 -14.572 0.330 1.00 83.31 209 PRO A O 1
ATOM 1646 N N . ASP A 1 210 ? -16.203 -13.276 -1.509 1.00 83.31 210 ASP A N 1
ATOM 1647 C CA . ASP A 1 210 ? -14.907 -13.711 -2.017 1.00 83.31 210 ASP A CA 1
ATOM 1648 C C . ASP A 1 210 ? -13.795 -12.679 -1.782 1.00 83.31 210 ASP A C 1
ATOM 1650 O O . ASP A 1 210 ? -12.640 -12.944 -2.121 1.00 83.31 210 ASP A O 1
ATOM 1654 N N . ASP A 1 211 ? -14.116 -11.530 -1.186 1.00 86.69 211 ASP A N 1
ATOM 1655 C CA . ASP A 1 211 ? -13.114 -10.556 -0.794 1.00 86.69 211 ASP A CA 1
ATOM 1656 C C . ASP A 1 211 ? -12.316 -11.042 0.419 1.00 86.69 211 ASP A C 1
ATOM 1658 O O . ASP A 1 211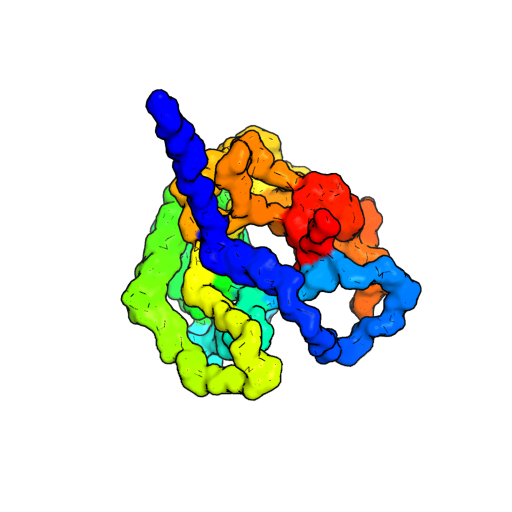 ? -12.844 -11.566 1.401 1.00 86.69 211 ASP A O 1
ATOM 1662 N N . SER A 1 212 ? -11.005 -10.842 0.343 1.00 86.50 212 SER A N 1
ATOM 1663 C CA . SER A 1 212 ? -10.058 -11.202 1.396 1.00 86.50 212 SER A CA 1
ATOM 1664 C C . SER A 1 212 ? -8.963 -10.142 1.512 1.00 86.50 212 SER A C 1
ATOM 1666 O O . SER A 1 212 ? -7.775 -10.470 1.582 1.00 86.50 212 SER A O 1
ATOM 1668 N N . PHE A 1 213 ? -9.352 -8.871 1.413 1.00 89.25 213 PHE A N 1
ATOM 1669 C CA . PHE A 1 213 ? -8.432 -7.747 1.498 1.00 89.25 213 PHE A CA 1
ATOM 1670 C C . PHE A 1 213 ? -8.145 -7.401 2.952 1.00 89.25 213 PHE A C 1
ATOM 1672 O O . PHE A 1 213 ? -9.064 -7.379 3.770 1.00 89.25 213 PHE A O 1
ATOM 1679 N N . LEU A 1 214 ? -6.877 -7.102 3.238 1.00 90.62 214 LEU A N 1
ATOM 1680 C CA . LEU A 1 214 ? -6.467 -6.545 4.523 1.00 90.62 214 LEU A CA 1
ATOM 1681 C C . LEU A 1 214 ? -6.777 -5.047 4.584 1.00 90.62 214 LEU A C 1
ATOM 1683 O O . LEU A 1 214 ? -6.629 -4.334 3.590 1.00 90.62 214 LEU A O 1
ATOM 1687 N N . VAL A 1 215 ? -7.128 -4.550 5.762 1.00 89.94 215 VAL A N 1
ATOM 1688 C CA . VAL A 1 215 ? -7.248 -3.119 6.042 1.00 89.94 215 VAL A CA 1
ATOM 1689 C C . VAL A 1 215 ? -6.148 -2.683 6.997 1.00 89.94 215 VAL A C 1
ATOM 1691 O O . VAL A 1 215 ? -6.100 -3.110 8.150 1.00 89.94 215 VAL A O 1
ATOM 1694 N N . MET A 1 216 ? -5.263 -1.823 6.490 1.00 89.38 216 MET A N 1
ATOM 1695 C CA . MET A 1 216 ? -4.248 -1.131 7.275 1.00 89.38 216 MET A CA 1
ATOM 1696 C C . MET A 1 216 ? -4.716 0.297 7.560 1.00 89.38 216 MET A C 1
ATOM 1698 O O . MET A 1 216 ? -5.013 1.056 6.639 1.00 89.38 216 MET A O 1
ATOM 1702 N N . THR A 1 217 ? -4.774 0.679 8.828 1.00 89.75 217 THR A N 1
ATOM 1703 C CA . THR A 1 217 ? -5.394 1.932 9.252 1.00 89.75 217 THR A CA 1
ATOM 1704 C C . THR A 1 217 ? -4.368 2.898 9.843 1.00 89.75 217 THR A C 1
ATOM 1706 O O . THR A 1 217 ? -3.784 2.588 10.882 1.00 89.75 217 THR A O 1
ATOM 1709 N N . PRO A 1 218 ? -4.131 4.063 9.208 1.00 89.50 218 PRO A N 1
ATOM 1710 C CA . PRO A 1 218 ? -3.279 5.116 9.746 1.00 89.50 218 PRO A CA 1
ATOM 1711 C C . PRO A 1 218 ? -4.027 5.949 10.790 1.00 89.50 218 PRO A C 1
ATOM 1713 O O . PRO A 1 218 ? -5.231 5.790 10.988 1.00 89.50 218 PRO A O 1
ATOM 1716 N N . GLY A 1 219 ? -3.311 6.874 11.431 1.00 86.50 219 GLY A N 1
ATOM 1717 C CA . GLY A 1 219 ? -3.901 7.741 12.449 1.00 86.50 219 GLY A CA 1
ATOM 1718 C C . GLY A 1 219 ? -4.257 6.981 13.713 1.00 86.50 219 GLY A C 1
ATOM 1719 O O . GLY A 1 219 ? -5.299 7.228 14.310 1.00 86.50 219 GLY A O 1
ATOM 1720 N N . CYS A 1 220 ? -3.409 6.037 14.109 1.00 85.31 220 CYS A N 1
ATOM 1721 C CA . CYS A 1 220 ? -3.534 5.368 15.386 1.00 85.31 220 CYS A CA 1
ATOM 1722 C C . CYS A 1 220 ? -2.514 5.945 16.371 1.00 85.31 220 CYS A C 1
ATOM 1724 O O . CYS A 1 220 ? -1.339 6.098 16.028 1.00 85.31 220 CYS A O 1
ATOM 1726 N N . SER A 1 221 ? -2.958 6.268 17.583 1.00 82.12 221 SER A N 1
ATOM 1727 C CA . SER A 1 221 ? -2.074 6.642 18.687 1.00 82.12 221 SER A CA 1
ATOM 1728 C C . SER A 1 221 ? -2.452 5.898 19.960 1.00 82.12 221 SER A C 1
ATOM 1730 O O . SER A 1 221 ? -3.567 5.395 20.105 1.00 82.12 221 SER A O 1
ATOM 1732 N N . LEU A 1 222 ? -1.481 5.794 20.860 1.00 80.94 222 LEU A N 1
ATOM 1733 C CA . LEU A 1 222 ? -1.636 5.220 22.190 1.00 80.94 222 LEU A CA 1
ATOM 1734 C C . LEU A 1 222 ? -1.817 6.339 23.213 1.00 80.94 222 LEU A C 1
ATOM 1736 O O . LEU A 1 222 ? -1.465 7.489 22.943 1.00 80.94 222 LEU A O 1
ATOM 1740 N N . THR A 1 223 ? -2.353 6.022 24.391 1.00 77.62 223 THR A N 1
ATOM 1741 C CA . THR A 1 223 ? -2.314 6.995 25.489 1.00 77.62 223 THR A CA 1
ATOM 1742 C C . THR A 1 223 ? -0.870 7.178 25.985 1.00 77.62 223 THR A C 1
ATOM 1744 O O . THR A 1 223 ? -0.021 6.312 25.746 1.00 77.62 223 THR A O 1
ATOM 1747 N N . PRO A 1 224 ? -0.545 8.273 26.697 1.00 74.94 224 PRO A N 1
ATOM 1748 C CA . PRO A 1 224 ? 0.814 8.511 27.184 1.00 74.94 224 PRO A CA 1
ATOM 1749 C C . PRO A 1 224 ? 1.314 7.418 28.139 1.00 74.94 224 PRO A C 1
ATOM 1751 O O . PRO A 1 224 ? 2.517 7.183 28.230 1.00 74.94 224 PRO A O 1
ATOM 1754 N N . GLU A 1 225 ? 0.404 6.741 28.845 1.00 73.69 225 GLU A N 1
ATOM 1755 C CA . GLU A 1 225 ? 0.711 5.615 29.732 1.00 73.69 225 GLU A CA 1
ATOM 1756 C C . GLU A 1 225 ? 1.058 4.336 28.959 1.00 73.69 225 GLU A C 1
ATOM 1758 O O . GLU A 1 225 ? 1.833 3.510 29.442 1.00 73.69 225 GLU A O 1
ATOM 1763 N N . GLU A 1 226 ? 0.481 4.172 27.769 1.00 71.12 226 GLU A N 1
ATOM 1764 C CA . GLU A 1 226 ? 0.694 3.029 26.881 1.00 71.12 226 GLU A CA 1
ATOM 1765 C C . GLU A 1 226 ? 1.883 3.251 25.930 1.00 71.12 226 GLU A C 1
ATOM 1767 O O . GLU A 1 226 ? 2.515 2.284 25.492 1.00 71.12 226 GLU A O 1
ATOM 1772 N N . SER A 1 227 ? 2.210 4.512 25.621 1.00 66.44 227 SER A N 1
ATOM 1773 C CA . SER A 1 227 ? 3.273 4.863 24.682 1.00 66.44 227 SER A CA 1
ATOM 1774 C C . SER A 1 227 ? 4.668 4.767 25.300 1.00 66.44 227 SER A C 1
ATOM 1776 O O . SER A 1 227 ? 4.968 5.360 26.336 1.00 66.44 227 SER A O 1
ATOM 1778 N N . LEU A 1 228 ? 5.572 4.069 24.610 1.00 64.44 228 LEU A N 1
ATOM 1779 C CA . LEU A 1 228 ? 6.968 3.898 25.031 1.00 64.44 228 LEU A CA 1
ATOM 1780 C C . LEU A 1 228 ? 7.776 5.200 25.006 1.00 64.44 228 LEU A C 1
ATOM 1782 O O . LEU A 1 228 ? 8.664 5.404 25.832 1.00 64.44 228 LEU A O 1
ATOM 1786 N N . ASP A 1 229 ? 7.465 6.067 24.052 1.00 64.50 229 ASP A N 1
ATOM 1787 C CA . ASP A 1 229 ? 8.092 7.372 23.854 1.00 64.50 229 ASP A CA 1
ATOM 1788 C C . ASP A 1 229 ? 7.360 8.501 24.596 1.00 64.50 229 ASP A C 1
ATOM 1790 O O . ASP A 1 229 ? 7.780 9.652 24.509 1.00 64.50 229 ASP A O 1
ATOM 1794 N N . LYS A 1 230 ? 6.286 8.173 25.335 1.00 62.19 230 LYS A N 1
ATOM 1795 C CA . LYS A 1 230 ? 5.365 9.139 25.951 1.00 62.19 230 LYS A CA 1
ATOM 1796 C C . LYS A 1 230 ? 4.858 10.177 24.948 1.00 62.19 230 LYS A C 1
ATOM 1798 O O . LYS A 1 230 ? 4.854 11.369 25.249 1.00 62.19 230 LYS A O 1
ATOM 1803 N N . SER A 1 231 ? 4.465 9.712 23.761 1.00 67.25 231 SER A N 1
ATOM 1804 C CA . SER A 1 231 ? 3.884 10.546 22.714 1.00 67.25 231 SER A CA 1
ATOM 1805 C C . SER A 1 231 ? 2.875 11.545 23.286 1.00 67.25 231 SER A C 1
ATOM 1807 O O . SER A 1 231 ? 1.960 11.176 24.022 1.00 67.25 231 SER A O 1
ATOM 1809 N N . GLU A 1 232 ? 3.046 12.819 22.934 1.00 68.69 232 GLU A N 1
ATOM 1810 C CA . GLU A 1 232 ? 2.123 13.897 23.316 1.00 68.69 232 GLU A CA 1
ATOM 1811 C C . GLU A 1 232 ? 0.791 13.813 22.555 1.00 68.69 232 GLU A C 1
ATOM 1813 O O . GLU A 1 232 ? -0.165 14.525 22.861 1.00 68.69 232 GLU A O 1
ATOM 1818 N N . VAL A 1 233 ? 0.725 12.940 21.548 1.00 71.50 233 VAL A N 1
ATOM 1819 C CA . VAL A 1 233 ? -0.438 12.739 20.698 1.00 71.50 233 VAL A CA 1
ATOM 1820 C C . VAL A 1 233 ? -1.292 11.609 21.258 1.00 71.50 233 VAL A C 1
ATOM 1822 O O . VAL A 1 233 ? -0.894 10.447 21.224 1.00 71.50 233 VAL A O 1
ATOM 1825 N N . VAL A 1 234 ? -2.512 11.931 21.689 1.00 79.19 234 VAL A N 1
ATOM 1826 C CA . VAL A 1 234 ? -3.445 10.950 22.260 1.00 79.19 234 VAL A CA 1
ATOM 1827 C C . VAL A 1 234 ? -4.666 10.714 21.362 1.00 79.19 234 VAL A C 1
ATOM 1829 O O . VAL A 1 234 ? -4.985 11.559 20.517 1.00 79.19 234 VAL A O 1
ATOM 1832 N N . PRO A 1 235 ? -5.369 9.576 21.507 1.00 79.75 235 PRO A N 1
ATOM 1833 C CA . PRO A 1 235 ? -6.603 9.319 20.773 1.00 79.75 235 PRO A CA 1
ATOM 1834 C C . PRO A 1 235 ? -7.629 10.447 20.935 1.00 79.75 235 PRO A C 1
ATOM 1836 O O . PRO A 1 235 ? -7.830 10.966 22.031 1.00 79.75 235 PRO A O 1
ATOM 1839 N N . GLY A 1 236 ? -8.300 10.818 19.844 1.00 79.12 236 GLY A N 1
ATOM 1840 C CA . GLY A 1 236 ? -9.272 11.914 19.813 1.00 79.12 236 GLY A CA 1
ATOM 1841 C C . GLY A 1 236 ? -8.664 13.303 19.597 1.00 79.12 236 GLY A C 1
ATOM 1842 O O . GLY A 1 236 ? -9.414 14.263 19.418 1.00 79.12 236 GLY A O 1
ATOM 1843 N N . MET A 1 237 ? -7.333 13.430 19.563 1.00 80.88 237 MET A N 1
ATOM 1844 C CA . MET A 1 237 ? -6.676 14.674 19.163 1.00 80.88 237 MET A CA 1
ATOM 1845 C C . MET A 1 237 ? -6.634 14.835 17.642 1.00 80.88 237 MET A C 1
ATOM 1847 O O . MET A 1 237 ? -6.517 13.865 16.889 1.00 80.88 237 MET A O 1
ATOM 1851 N N . ASN A 1 238 ? -6.653 16.097 17.217 1.00 83.19 238 ASN A N 1
ATOM 1852 C CA . ASN A 1 238 ? -6.202 16.513 15.896 1.00 83.19 238 ASN A CA 1
ATOM 1853 C C . ASN A 1 238 ? -4.875 17.256 16.077 1.00 83.19 238 ASN A C 1
ATOM 1855 O O . ASN A 1 238 ? -4.812 18.169 16.905 1.00 83.19 238 ASN A O 1
ATOM 1859 N N . ASP A 1 239 ? -3.829 16.891 15.336 1.00 83.00 239 ASP A N 1
ATOM 1860 C CA . ASP A 1 239 ? -2.587 17.666 15.375 1.00 83.00 239 ASP A CA 1
ATOM 1861 C C . ASP A 1 239 ? -2.696 18.978 14.580 1.00 83.00 239 ASP A C 1
ATOM 1863 O O . ASP A 1 239 ? -3.667 19.236 13.861 1.00 83.00 239 ASP A O 1
ATOM 1867 N N . ALA A 1 240 ? -1.675 19.826 14.717 1.00 84.75 240 ALA A N 1
ATOM 1868 C CA . ALA A 1 240 ? -1.621 21.133 14.065 1.00 84.75 240 ALA A CA 1
ATOM 1869 C C . ALA A 1 240 ? -1.650 21.061 12.525 1.00 84.75 240 ALA A C 1
ATOM 1871 O O . ALA A 1 240 ? -1.936 22.065 11.875 1.00 84.75 240 ALA A O 1
ATOM 1872 N N . LEU A 1 241 ? -1.356 19.896 11.941 1.00 85.81 241 LEU A N 1
ATOM 1873 C CA . LEU A 1 241 ? -1.320 19.663 10.498 1.00 85.81 241 LEU A CA 1
ATOM 1874 C C . LEU A 1 241 ? -2.517 18.829 10.011 1.00 85.81 241 LEU A C 1
ATOM 1876 O O . LEU A 1 241 ? -2.539 18.382 8.865 1.00 85.81 241 LEU A O 1
ATOM 1880 N N . GLY A 1 242 ? -3.544 18.671 10.852 1.00 86.38 242 GLY A N 1
ATOM 1881 C CA . GLY A 1 242 ? -4.822 18.070 10.491 1.00 86.38 242 GLY A CA 1
ATOM 1882 C C . GLY A 1 242 ? -4.860 16.545 10.565 1.00 86.38 242 GLY A C 1
ATOM 1883 O O . GLY A 1 242 ? -5.858 15.962 10.143 1.00 86.38 242 GLY A O 1
ATOM 1884 N N . GLN A 1 243 ? -3.838 15.871 11.088 1.00 88.31 243 GLN A N 1
ATOM 1885 C CA . GLN A 1 243 ? -3.906 14.432 11.340 1.00 88.31 243 GLN A CA 1
ATOM 1886 C C . GLN A 1 243 ? -4.860 14.153 12.504 1.00 88.31 243 GLN A C 1
ATOM 1888 O O . GLN A 1 243 ? -4.763 14.790 13.550 1.00 88.31 243 GLN A O 1
ATOM 1893 N N . GLN A 1 244 ? -5.756 13.182 12.331 1.00 89.56 244 GLN A N 1
ATOM 1894 C CA . GLN A 1 244 ? -6.706 12.764 13.361 1.00 89.56 244 GLN A CA 1
ATOM 1895 C C . GLN A 1 244 ? -6.301 11.402 13.918 1.00 89.56 244 GLN A C 1
ATOM 1897 O O . GLN A 1 244 ? -5.897 10.519 13.152 1.00 89.56 244 GLN A O 1
ATOM 1902 N N . TYR A 1 245 ? -6.402 11.234 15.235 1.00 88.25 245 TYR A N 1
ATOM 1903 C CA . TYR A 1 245 ? -5.945 10.020 15.906 1.00 88.25 245 TYR A CA 1
ATOM 1904 C C . TYR A 1 245 ? -7.082 9.236 16.560 1.00 88.25 245 TYR A C 1
ATOM 1906 O O . TYR A 1 245 ? -7.976 9.798 17.193 1.00 88.25 245 TYR A O 1
ATOM 1914 N N . VAL A 1 246 ? -7.024 7.915 16.423 1.00 87.56 246 VAL A N 1
ATOM 1915 C CA . VAL A 1 246 ? -8.001 6.950 16.934 1.00 87.56 246 VAL A CA 1
ATOM 1916 C C . VAL A 1 246 ? -7.271 5.868 17.732 1.00 87.56 246 VAL A C 1
ATOM 1918 O O . VAL A 1 246 ? -6.155 5.478 17.386 1.00 87.56 246 VAL A O 1
ATOM 1921 N N . SER A 1 247 ? -7.883 5.370 18.806 1.00 84.62 247 SER A N 1
ATOM 1922 C CA . SER A 1 247 ? -7.271 4.316 19.617 1.00 84.62 247 SER A CA 1
ATOM 1923 C C . SER A 1 247 ? -7.261 2.969 18.876 1.00 84.62 247 SER A C 1
ATOM 1925 O O . SER A 1 247 ? -8.160 2.698 18.069 1.00 84.62 247 SER A O 1
ATOM 1927 N N . PRO A 1 248 ? -6.291 2.078 19.151 1.00 82.75 248 PRO A N 1
ATOM 1928 C CA . PRO A 1 248 ? -6.283 0.739 18.569 1.00 82.75 248 PRO A CA 1
ATOM 1929 C C . PRO A 1 248 ? -7.577 -0.034 18.840 1.00 82.75 248 PRO A C 1
ATOM 1931 O O . PRO A 1 248 ? -8.064 -0.738 17.960 1.00 82.75 248 PRO A O 1
ATOM 1934 N N . GLN A 1 249 ? -8.153 0.115 20.037 1.00 81.31 249 GLN A N 1
ATOM 1935 C CA . GLN A 1 249 ? -9.378 -0.566 20.454 1.00 81.31 249 GLN A CA 1
ATOM 1936 C C . GLN A 1 249 ? -10.562 -0.174 19.563 1.00 81.31 249 GLN A C 1
ATOM 1938 O O . GLN A 1 249 ? -11.298 -1.040 19.100 1.00 81.31 249 GLN A O 1
ATOM 1943 N N . GLU A 1 250 ? -10.711 1.114 19.261 1.00 85.38 250 GLU A N 1
ATOM 1944 C CA . GLU A 1 250 ? -11.756 1.610 18.363 1.00 85.38 250 GLU A CA 1
ATOM 1945 C C . GLU A 1 250 ? -11.562 1.084 16.930 1.00 85.38 250 GLU A C 1
ATOM 1947 O O . GLU A 1 250 ? -12.516 0.638 16.295 1.00 85.38 250 GLU A O 1
ATOM 1952 N N . LEU A 1 251 ? -10.325 1.046 16.422 1.00 82.56 251 LEU A N 1
ATOM 1953 C CA . LEU A 1 251 ? -10.033 0.483 15.095 1.00 82.56 251 LEU A CA 1
ATOM 1954 C C . LEU A 1 251 ? -10.330 -1.022 15.013 1.00 82.56 251 LEU A C 1
ATOM 1956 O O . LEU A 1 251 ? -10.850 -1.506 14.005 1.00 82.56 251 LEU A O 1
ATOM 1960 N N . ILE A 1 252 ? -10.058 -1.758 16.092 1.00 80.38 252 ILE A N 1
ATOM 1961 C CA . ILE A 1 252 ? -10.409 -3.176 16.222 1.00 80.38 252 ILE A CA 1
ATOM 1962 C C . ILE A 1 252 ? -11.931 -3.359 16.195 1.00 80.38 252 ILE A C 1
ATOM 1964 O O . ILE A 1 252 ? -12.419 -4.257 15.504 1.00 80.38 252 ILE A O 1
ATOM 1968 N N . LEU A 1 253 ? -12.680 -2.508 16.903 1.00 83.38 253 LEU A N 1
ATOM 1969 C CA . LEU A 1 253 ? -14.146 -2.545 16.934 1.00 83.38 253 LEU A CA 1
ATOM 1970 C C . LEU A 1 253 ? -14.768 -2.223 15.570 1.00 83.38 253 LEU A C 1
ATOM 1972 O O . LEU A 1 253 ? -15.748 -2.859 15.188 1.00 83.38 253 LEU A O 1
ATOM 1976 N N . ARG A 1 254 ? -14.163 -1.313 14.796 1.00 85.62 254 ARG A N 1
ATOM 1977 C CA . ARG A 1 254 ? -14.549 -1.048 13.396 1.00 85.62 254 ARG A CA 1
ATOM 1978 C C . ARG A 1 254 ? -14.303 -2.234 12.471 1.00 85.62 254 ARG A C 1
ATOM 1980 O O . ARG A 1 254 ? -14.869 -2.289 11.385 1.00 85.62 254 ARG A O 1
ATOM 1987 N N . GLY A 1 255 ? -13.474 -3.183 12.892 1.00 81.00 255 GLY A N 1
ATOM 1988 C CA . GLY A 1 255 ? -13.150 -4.377 12.129 1.00 81.00 255 GLY A CA 1
ATOM 1989 C C . GLY A 1 255 ? -11.891 -4.256 11.274 1.00 81.00 255 GLY A C 1
ATOM 1990 O O . GLY A 1 255 ? -11.692 -5.106 10.411 1.00 81.00 255 GLY A O 1
ATOM 1991 N N . CYS A 1 256 ? -11.046 -3.247 11.497 1.00 82.06 256 CYS A N 1
ATOM 1992 C CA . CYS A 1 256 ? -9.767 -3.124 10.799 1.00 82.06 256 CYS A CA 1
ATOM 1993 C C . CYS A 1 256 ? -8.797 -4.249 11.201 1.00 82.06 256 CYS A C 1
ATOM 1995 O O . CYS A 1 256 ? -8.856 -4.772 12.319 1.00 82.06 256 CYS A O 1
ATOM 1997 N N . ASP A 1 257 ? -7.894 -4.621 10.290 1.00 82.75 257 ASP A N 1
ATOM 1998 C CA . ASP A 1 257 ? -6.961 -5.730 10.513 1.00 82.75 257 ASP A CA 1
ATOM 1999 C C . ASP A 1 257 ? -5.670 -5.267 11.193 1.00 82.75 257 ASP A C 1
ATOM 2001 O O . ASP A 1 257 ? -5.182 -5.924 12.113 1.00 82.75 257 ASP A O 1
ATOM 2005 N N . ILE A 1 258 ? -5.094 -4.155 10.729 1.00 83.88 258 ILE A N 1
ATOM 2006 C CA . ILE A 1 258 ? -3.778 -3.664 11.155 1.00 83.88 258 ILE A CA 1
ATOM 2007 C C . ILE A 1 258 ? -3.870 -2.171 11.461 1.00 83.88 258 ILE A C 1
ATOM 2009 O O . ILE A 1 258 ? -4.243 -1.386 10.594 1.00 83.88 258 ILE A O 1
ATOM 2013 N N . SER A 1 259 ? -3.454 -1.765 12.656 1.00 82.06 259 SER A N 1
ATOM 2014 C CA . SER A 1 259 ? -3.331 -0.356 13.041 1.00 82.06 259 SER A CA 1
ATOM 2015 C C . SER A 1 259 ? -1.888 0.109 12.853 1.00 82.06 259 SER A C 1
ATOM 2017 O O . SER A 1 259 ? -0.959 -0.543 13.333 1.00 82.06 259 SER A O 1
ATOM 2019 N N . LEU A 1 260 ? -1.683 1.232 12.167 1.00 79.75 260 LEU A N 1
ATOM 2020 C CA . LEU A 1 260 ? -0.370 1.843 11.955 1.00 79.75 260 LEU A CA 1
ATOM 2021 C C . LEU A 1 260 ? -0.143 2.917 13.029 1.00 79.75 260 LEU A C 1
ATOM 2023 O O . LEU A 1 260 ? -0.829 3.943 13.041 1.00 79.75 260 LEU A O 1
ATOM 2027 N N . LEU A 1 261 ? 0.795 2.649 13.938 1.00 71.81 261 LEU A N 1
ATOM 2028 C CA . LEU A 1 261 ? 1.175 3.513 15.053 1.00 71.81 261 LEU A CA 1
ATOM 2029 C C . LEU A 1 261 ? 2.412 4.337 14.687 1.00 71.81 261 LEU A C 1
ATOM 2031 O O . LEU A 1 261 ? 3.508 3.800 14.506 1.00 71.81 261 LEU A O 1
ATOM 2035 N N . GLY A 1 262 ? 2.250 5.659 14.631 1.00 64.38 262 GLY A N 1
ATOM 2036 C CA . GLY A 1 262 ? 3.342 6.566 14.274 1.00 64.38 262 GLY A CA 1
ATOM 2037 C C . GLY A 1 262 ? 3.979 6.240 12.913 1.00 64.38 262 GLY A C 1
ATOM 2038 O O . GLY A 1 262 ? 3.351 5.643 12.039 1.00 64.38 262 GLY A O 1
ATOM 2039 N N . GLN A 1 263 ? 5.235 6.655 12.723 1.00 48.81 263 GLN A N 1
ATOM 2040 C CA . GLN A 1 263 ? 5.997 6.386 11.493 1.00 48.81 263 GLN A CA 1
ATOM 2041 C C . GLN A 1 263 ? 6.743 5.041 11.519 1.00 48.81 263 GLN A C 1
ATOM 2043 O O . GLN A 1 263 ? 7.328 4.668 10.510 1.00 48.81 263 GLN A O 1
ATOM 2048 N N . GLU A 1 264 ? 6.756 4.317 12.645 1.00 45.03 264 GLU A N 1
ATOM 2049 C CA . GLU A 1 264 ? 7.749 3.253 12.867 1.00 45.03 264 GLU A CA 1
ATOM 2050 C C . GLU A 1 264 ? 7.172 1.881 13.261 1.00 45.03 264 GLU A C 1
ATOM 2052 O O . GLU A 1 264 ? 7.897 0.891 13.150 1.00 45.03 264 GLU A O 1
ATOM 2057 N N . PHE A 1 265 ? 5.895 1.772 13.666 1.00 52.81 265 PHE A N 1
ATOM 2058 C CA . PHE A 1 265 ? 5.336 0.518 14.197 1.00 52.81 265 PHE A CA 1
ATOM 2059 C C . PHE A 1 265 ? 3.919 0.195 13.690 1.00 52.81 265 PHE A C 1
ATOM 2061 O O . PHE A 1 265 ? 3.107 1.075 13.418 1.00 52.81 265 PHE A O 1
ATOM 2068 N N . ALA A 1 266 ? 3.592 -1.096 13.588 1.00 52.25 266 ALA A N 1
ATOM 2069 C CA . ALA A 1 266 ? 2.255 -1.579 13.238 1.00 52.25 266 ALA A CA 1
ATOM 2070 C C . ALA A 1 266 ? 1.795 -2.664 14.225 1.00 52.25 266 ALA A C 1
ATOM 2072 O O . ALA A 1 266 ? 2.570 -3.548 14.579 1.00 52.25 266 ALA A O 1
ATOM 2073 N N . MET A 1 267 ? 0.526 -2.631 14.639 1.00 51.75 267 MET A N 1
ATOM 2074 C CA . MET A 1 267 ? -0.098 -3.678 15.459 1.00 51.75 267 MET A CA 1
ATOM 2075 C C . MET A 1 267 ? -1.128 -4.461 14.641 1.00 51.75 267 MET A C 1
ATOM 2077 O O . MET A 1 267 ? -1.948 -3.859 13.950 1.00 51.75 267 MET A O 1
ATOM 2081 N N . LEU A 1 268 ? -1.117 -5.796 14.736 1.00 44.41 268 LEU A N 1
ATOM 2082 C CA . LEU A 1 268 ? -2.185 -6.650 14.197 1.00 44.41 268 LEU A CA 1
ATOM 2083 C C . LEU A 1 268 ? -3.292 -6.841 15.234 1.00 44.41 268 LEU A C 1
ATOM 2085 O O . LEU A 1 268 ? -3.023 -7.095 16.411 1.00 44.41 268 LEU A O 1
ATOM 2089 N N . ARG A 1 269 ? -4.539 -6.844 14.762 1.00 45.28 269 ARG A N 1
ATOM 2090 C CA . ARG A 1 269 ? -5.681 -7.377 15.500 1.00 45.28 269 ARG A CA 1
ATOM 2091 C C . ARG A 1 269 ? -5.531 -8.889 15.695 1.00 45.28 269 ARG A C 1
ATOM 2093 O O . ARG A 1 269 ? -5.242 -9.620 14.745 1.00 45.28 269 ARG A O 1
ATOM 2100 N N . THR A 1 270 ? -5.840 -9.365 16.898 1.00 35.97 270 THR A N 1
ATOM 2101 C CA . THR A 1 270 ? -6.086 -10.791 17.154 1.00 35.97 270 THR A CA 1
ATOM 2102 C C . THR A 1 270 ? -7.591 -11.025 17.129 1.00 35.97 270 THR A C 1
ATOM 2104 O O . THR A 1 270 ? -8.339 -10.375 17.857 1.00 35.97 270 THR A O 1
ATOM 2107 N N . LEU A 1 271 ? -8.042 -11.890 16.224 1.00 34.44 271 LEU A N 1
ATOM 2108 C CA . LEU A 1 271 ? -9.407 -12.408 16.219 1.00 34.44 271 LEU A CA 1
ATOM 2109 C C . LEU A 1 271 ? -9.425 -13.621 17.154 1.00 34.44 271 LEU A C 1
ATOM 2111 O O . LEU A 1 271 ? -8.592 -14.511 16.970 1.00 34.44 271 LEU A O 1
ATOM 2115 N N . GLU A 1 272 ? -10.314 -13.614 18.147 1.00 30.66 272 GLU A N 1
ATOM 2116 C CA . GLU A 1 272 ? -10.660 -14.810 18.933 1.00 30.66 272 GLU A CA 1
ATOM 2117 C C . GLU A 1 272 ? -11.385 -15.852 18.070 1.00 30.66 272 GLU A C 1
ATOM 2119 O O . GLU A 1 272 ? -12.157 -15.446 17.166 1.00 30.66 272 GLU A O 1
#